Protein AF-0000000084584941 (afdb_homodimer)

Foldseek 3Di:
DPDPDPVVFVVLQVLLQVLCCVLVVGGFPDWDWDDDPQKIKIKTAHDDDPVLVVCCVVPVPVSQVVQVVSQVVSQVSSVVCCVVPHPWAWPDWDKDADPVRRMMMIMTGTDD/DPDPDPVVFVVLQVLLQVLCCVLVVGGFPDWDWDDDPQKIKIKTAHDDDPVLVVCCVVPVVVSQVVQVVSQVVSQVSSVVCCVVVHPWAWPDWDKDADPVRRMMMIMTGTDD

Radius of gyration: 17.1 Å; Cα contacts (8 Å, |Δi|>4): 342; chains: 2; bounding box: 41×44×44 Å

Structure (mmCIF, N/CA/C/O backbone):
data_AF-0000000084584941-model_v1
#
loop_
_entity.id
_entity.type
_entity.pdbx_description
1 polymer 'Uncharacterized conserved protein'
#
loop_
_atom_site.group_PDB
_atom_site.id
_atom_site.type_symbol
_atom_site.label_atom_id
_atom_site.label_alt_id
_atom_site.label_comp_id
_atom_site.label_asym_id
_atom_site.label_entity_id
_atom_site.label_seq_id
_atom_site.pdbx_PDB_ins_code
_atom_site.Cartn_x
_atom_site.Cartn_y
_atom_site.Cartn_z
_atom_site.occupancy
_atom_site.B_iso_or_equiv
_atom_site.auth_seq_id
_atom_site.auth_comp_id
_atom_site.auth_asym_id
_atom_site.auth_atom_id
_atom_site.pdbx_PDB_model_num
ATOM 1 N N . MET A 1 1 ? -1.589 -18.219 13.461 1 59.28 1 MET A N 1
ATOM 2 C CA . MET A 1 1 ? -0.529 -17.219 13.453 1 59.28 1 MET A CA 1
ATOM 3 C C . MET A 1 1 ? 0.642 -17.672 12.586 1 59.28 1 MET A C 1
ATOM 5 O O . MET A 1 1 ? 1.102 -18.797 12.703 1 59.28 1 MET A O 1
ATOM 9 N N . LEU A 1 2 ? 0.742 -16.828 11.578 1 71.25 2 LEU A N 1
ATOM 10 C CA . LEU A 1 2 ? 1.823 -17.25 10.695 1 71.25 2 LEU A CA 1
ATOM 11 C C . LEU A 1 2 ? 3.166 -17.188 11.422 1 71.25 2 LEU A C 1
ATOM 13 O O . LEU A 1 2 ? 3.465 -16.219 12.109 1 71.25 2 LEU A O 1
ATOM 17 N N . GLU A 1 3 ? 3.752 -18.297 11.5 1 69.75 3 GLU A N 1
ATOM 18 C CA . GLU A 1 3 ? 5.074 -18.312 12.117 1 69.75 3 GLU A CA 1
ATOM 19 C C . GLU A 1 3 ? 6.055 -17.422 11.359 1 69.75 3 GLU A C 1
ATOM 21 O O . GLU A 1 3 ? 6.094 -17.453 10.125 1 69.75 3 GLU A O 1
ATOM 26 N N . ASN A 1 4 ? 6.586 -16.484 12.062 1 74.12 4 ASN A N 1
ATOM 27 C CA . ASN A 1 4 ? 7.668 -15.672 11.516 1 74.12 4 ASN A CA 1
ATOM 28 C C . ASN A 1 4 ? 8.953 -16.484 11.375 1 74.12 4 ASN A C 1
ATOM 30 O O . ASN A 1 4 ? 9.812 -16.453 12.258 1 74.12 4 ASN A O 1
ATOM 34 N N . SER A 1 5 ? 9.023 -17.281 10.281 1 83.19 5 SER A N 1
ATOM 35 C CA . SER A 1 5 ? 10.211 -18.109 10.094 1 83.19 5 SER A CA 1
ATOM 36 C C . SER A 1 5 ? 11.008 -17.656 8.867 1 83.19 5 SER A C 1
ATOM 38 O O . SER A 1 5 ? 10.453 -17.031 7.953 1 83.19 5 SER A O 1
ATOM 40 N N . ASN A 1 6 ? 12.227 -17.922 8.953 1 89.19 6 ASN A N 1
ATOM 41 C CA . ASN A 1 6 ? 13.133 -17.625 7.844 1 89.19 6 ASN A CA 1
ATOM 42 C C . ASN A 1 6 ? 12.695 -18.344 6.566 1 89.19 6 ASN A C 1
ATOM 44 O O . ASN A 1 6 ? 12.852 -17.812 5.469 1 89.19 6 ASN A O 1
ATOM 48 N N . GLU A 1 7 ? 12.133 -19.453 6.703 1 90.62 7 GLU A N 1
ATOM 49 C CA . GLU A 1 7 ? 11.688 -20.234 5.551 1 90.62 7 GLU A CA 1
ATOM 50 C C . GLU A 1 7 ? 10.531 -19.531 4.832 1 90.62 7 GLU A C 1
ATOM 52 O O . GLU A 1 7 ? 10.523 -19.453 3.604 1 90.62 7 GLU A O 1
ATOM 57 N N . ILE A 1 8 ? 9.602 -19 5.613 1 92.38 8 ILE A N 1
ATOM 58 C CA . ILE A 1 8 ? 8.445 -18.312 5.047 1 92.38 8 ILE A CA 1
ATOM 59 C C . ILE A 1 8 ? 8.906 -17.031 4.352 1 92.38 8 ILE A C 1
ATOM 61 O O . ILE A 1 8 ? 8.453 -16.719 3.246 1 92.38 8 ILE A O 1
ATOM 65 N N . LYS A 1 9 ? 9.828 -16.344 4.93 1 94.31 9 LYS A N 1
ATOM 66 C CA . LYS A 1 9 ? 10.336 -15.094 4.359 1 94.31 9 LYS A CA 1
ATOM 67 C C . LYS A 1 9 ? 11.055 -15.352 3.037 1 94.31 9 LYS A C 1
ATOM 69 O O . LYS A 1 9 ? 10.898 -14.586 2.084 1 94.31 9 LYS A O 1
ATOM 74 N N . LYS A 1 10 ? 11.812 -16.422 2.975 1 94.81 10 LYS A N 1
ATOM 75 C CA . LYS A 1 10 ? 12.516 -16.781 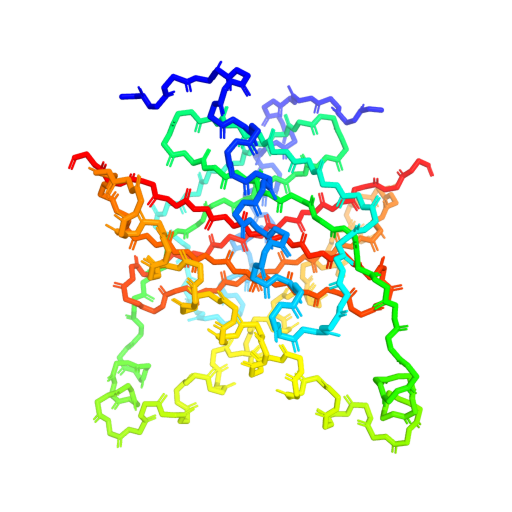1.749 1 94.81 10 LYS A CA 1
ATOM 76 C C . LYS A 1 10 ? 11.531 -17.156 0.644 1 94.81 10 LYS A C 1
ATOM 78 O O . LYS A 1 10 ? 11.703 -16.75 -0.509 1 94.81 10 LYS A O 1
ATOM 83 N N . MET A 1 11 ? 10.578 -17.922 1.02 1 95.12 11 MET A N 1
ATOM 84 C CA . MET A 1 11 ? 9.555 -18.328 0.056 1 95.12 11 MET A CA 1
ATOM 85 C C . MET A 1 11 ? 8.844 -17.109 -0.521 1 95.12 11 MET A C 1
ATOM 87 O O . MET A 1 11 ? 8.68 -17 -1.736 1 95.12 11 MET A O 1
ATOM 91 N N . LEU A 1 12 ? 8.453 -16.203 0.318 1 96.75 12 LEU A N 1
ATOM 92 C CA . LEU A 1 12 ? 7.758 -14.992 -0.107 1 96.75 12 LEU A CA 1
ATOM 93 C C . LEU A 1 12 ? 8.648 -14.133 -0.998 1 96.75 12 LEU A C 1
ATOM 95 O O . LEU A 1 12 ? 8.188 -13.57 -1.992 1 96.75 12 LEU A O 1
ATOM 99 N N . SER A 1 13 ? 9.914 -14.07 -0.621 1 96.81 13 SER A N 1
ATOM 100 C CA . SER A 1 13 ? 10.859 -13.305 -1.429 1 96.81 13 SER A CA 1
ATOM 101 C C . SER A 1 13 ? 10.992 -13.898 -2.828 1 96.81 13 SER A C 1
ATOM 103 O O . SER A 1 13 ? 11 -13.164 -3.82 1 96.81 13 SER A O 1
ATOM 105 N N . HIS A 1 14 ? 11.094 -15.188 -2.836 1 96.69 14 HIS A N 1
ATOM 106 C CA . HIS A 1 14 ? 11.188 -15.867 -4.125 1 96.69 14 HIS A CA 1
ATOM 107 C C . HIS A 1 14 ? 9.93 -15.648 -4.957 1 96.69 14 HIS A C 1
ATOM 109 O O . HIS A 1 14 ? 10.016 -15.352 -6.152 1 96.69 14 HIS A O 1
ATOM 115 N N . MET A 1 15 ? 8.844 -15.797 -4.355 1 97.06 15 MET A N 1
ATOM 116 C CA . MET A 1 15 ? 7.57 -15.625 -5.039 1 97.06 15 MET A CA 1
ATOM 117 C C . MET A 1 15 ? 7.434 -14.203 -5.578 1 97.06 15 MET A C 1
ATOM 119 O O . MET A 1 15 ? 7.055 -14 -6.734 1 97.06 15 MET A O 1
ATOM 123 N N . TYR A 1 16 ? 7.754 -13.234 -4.73 1 97.88 16 TYR A N 1
ATOM 124 C CA . TYR A 1 16 ? 7.68 -11.836 -5.125 1 97.88 16 TYR A CA 1
ATOM 125 C C . TYR A 1 16 ? 8.578 -11.555 -6.32 1 97.88 16 TYR A C 1
ATOM 127 O O . TYR A 1 16 ? 8.164 -10.898 -7.281 1 97.88 16 TYR A O 1
ATOM 135 N N . ASN A 1 17 ? 9.711 -12.094 -6.285 1 96.75 17 ASN A N 1
ATOM 136 C CA . ASN A 1 17 ? 10.68 -11.867 -7.348 1 96.75 17 ASN A CA 1
ATOM 137 C C . ASN A 1 17 ? 10.25 -12.531 -8.648 1 96.75 17 ASN A C 1
ATOM 139 O O . ASN A 1 17 ? 10.492 -12 -9.734 1 96.75 17 ASN A O 1
ATOM 143 N N . ASP A 1 18 ? 9.703 -13.656 -8.516 1 97.12 18 ASP A N 1
ATOM 144 C CA . ASP A 1 18 ? 9.195 -14.344 -9.695 1 97.12 18 ASP A CA 1
ATOM 145 C C . ASP A 1 18 ? 8.117 -13.516 -10.398 1 97.12 18 ASP A C 1
ATOM 147 O O . ASP A 1 18 ? 8.125 -13.391 -11.625 1 97.12 18 ASP A O 1
ATOM 151 N N . VAL A 1 19 ? 7.258 -12.953 -9.672 1 97.5 19 VAL A N 1
ATOM 152 C CA . VAL A 1 19 ? 6.203 -12.109 -10.227 1 97.5 19 VAL A CA 1
ATOM 153 C C . VAL A 1 19 ? 6.816 -10.859 -10.859 1 97.5 19 VAL A C 1
ATOM 155 O O . VAL A 1 19 ? 6.418 -10.445 -11.945 1 97.5 19 VAL A O 1
ATOM 158 N N . SER A 1 20 ? 7.797 -10.305 -10.172 1 96.19 20 SER A N 1
ATOM 159 C CA . SER A 1 20 ? 8.477 -9.117 -10.695 1 96.19 20 SER A CA 1
ATOM 160 C C . SER A 1 20 ? 9.125 -9.406 -12.047 1 96.19 20 SER A C 1
ATOM 162 O O . SER A 1 20 ? 8.977 -8.633 -12.992 1 96.19 20 SER A O 1
ATOM 164 N N . LYS A 1 21 ? 9.734 -10.5 -12.141 1 95.94 21 LYS A N 1
ATOM 165 C CA . LYS A 1 21 ? 10.398 -10.883 -13.391 1 95.94 21 LYS A CA 1
ATOM 166 C C . LYS A 1 21 ? 9.383 -11.102 -14.508 1 95.94 21 LYS A C 1
ATOM 168 O O . LYS A 1 21 ? 9.617 -10.719 -15.656 1 95.94 21 LYS A O 1
ATOM 173 N N . GLU A 1 22 ? 8.375 -11.688 -14.133 1 95.12 22 GLU A N 1
ATOM 174 C CA . GLU A 1 22 ? 7.32 -11.945 -15.109 1 95.12 22 GLU A CA 1
ATOM 175 C C . GLU A 1 22 ? 6.738 -10.648 -15.656 1 95.12 22 GLU A C 1
ATOM 177 O O . GLU A 1 22 ? 6.508 -10.523 -16.859 1 95.12 22 GLU A O 1
ATOM 182 N N . LEU A 1 23 ? 6.562 -9.672 -14.828 1 93.44 23 LEU A N 1
ATOM 183 C CA . LEU A 1 23 ? 5.816 -8.477 -15.203 1 93.44 23 LEU A CA 1
ATOM 184 C C . LEU A 1 23 ? 6.758 -7.379 -15.688 1 93.44 23 LEU A C 1
ATOM 186 O O . LEU A 1 23 ? 6.406 -6.598 -16.578 1 93.44 23 LEU A O 1
ATOM 190 N N . PHE A 1 24 ? 7.934 -7.316 -15.117 1 92.06 24 PHE A N 1
ATOM 191 C CA . PHE A 1 24 ? 8.812 -6.188 -15.398 1 92.06 24 PHE A CA 1
ATOM 192 C C . PHE A 1 24 ? 10.07 -6.645 -16.125 1 92.06 24 PHE A C 1
ATOM 194 O O . PHE A 1 24 ? 10.875 -5.82 -16.562 1 92.06 24 PHE A O 1
ATOM 201 N N . GLY A 1 25 ? 10.312 -7.941 -16.25 1 91.06 25 GLY A N 1
ATOM 202 C CA . GLY A 1 25 ? 11.461 -8.484 -16.953 1 91.06 25 GLY A CA 1
ATOM 203 C C . GLY A 1 25 ? 12.703 -8.578 -16.094 1 91.06 25 GLY A C 1
ATOM 204 O O . GLY A 1 25 ? 13.734 -9.102 -16.531 1 91.06 25 GLY A O 1
ATOM 205 N N . VAL A 1 26 ? 12.609 -7.906 -15.016 1 90.94 26 VAL A N 1
ATOM 206 C CA . VAL A 1 26 ? 13.75 -7.941 -14.102 1 90.94 26 VAL A CA 1
ATOM 207 C C . VAL A 1 26 ? 13.258 -8.148 -12.672 1 90.94 26 VAL A C 1
ATOM 209 O O . VAL A 1 26 ? 12.094 -7.887 -12.367 1 90.94 26 VAL A O 1
ATOM 212 N N . GLY A 1 27 ? 14.141 -8.594 -11.805 1 90.06 27 GLY A N 1
ATOM 213 C CA . GLY A 1 27 ? 13.836 -8.734 -10.391 1 90.06 27 GLY A CA 1
ATOM 214 C C . GLY A 1 27 ? 14.055 -7.461 -9.602 1 90.06 27 GLY A C 1
ATOM 215 O O . GLY A 1 27 ? 14.32 -6.402 -10.18 1 90.06 27 GLY A O 1
ATOM 216 N N . THR A 1 28 ? 13.859 -7.57 -8.258 1 94.44 28 THR A N 1
ATOM 217 C CA . THR A 1 28 ? 14.047 -6.445 -7.348 1 94.44 28 THR A CA 1
ATOM 218 C C . THR A 1 28 ? 15.508 -6.332 -6.918 1 94.44 28 THR A C 1
ATOM 220 O O . THR A 1 28 ? 16.266 -7.289 -7.043 1 94.44 28 THR A O 1
ATOM 223 N N . THR A 1 29 ? 15.93 -5.211 -6.523 1 93.94 29 THR A N 1
ATOM 224 C CA . THR A 1 29 ? 17.297 -5.016 -6.043 1 93.94 29 THR A CA 1
ATOM 225 C C . THR A 1 29 ? 17.375 -5.199 -4.531 1 93.94 29 THR A C 1
ATOM 227 O O . THR A 1 29 ? 18.438 -5.508 -3.988 1 93.94 29 THR A O 1
ATOM 230 N N . LEU A 1 30 ? 16.312 -4.977 -3.848 1 94.06 30 LEU A N 1
ATOM 231 C CA . LEU A 1 30 ? 16.188 -5.156 -2.406 1 94.06 30 LEU A CA 1
ATOM 232 C C . LEU A 1 30 ? 14.797 -5.68 -2.045 1 94.06 30 LEU A C 1
ATOM 234 O O . LEU A 1 30 ? 13.797 -5.227 -2.596 1 94.06 30 LEU A O 1
ATOM 238 N N . LEU A 1 31 ? 14.828 -6.68 -1.166 1 96 31 LEU A N 1
ATOM 239 C CA . LEU A 1 31 ? 13.578 -7.262 -0.693 1 96 31 LEU A CA 1
ATOM 240 C C . LEU A 1 31 ? 13.641 -7.547 0.804 1 96 31 LEU A C 1
ATOM 242 O O . LEU A 1 31 ? 14.578 -8.195 1.276 1 96 31 LEU A O 1
ATOM 246 N N . LYS A 1 32 ? 12.75 -6.992 1.428 1 95.12 32 LYS A N 1
ATOM 247 C CA . LYS A 1 32 ? 12.633 -7.242 2.861 1 95.12 32 LYS A CA 1
ATOM 248 C C . LYS A 1 32 ? 11.211 -7.672 3.223 1 95.12 32 LYS A C 1
ATOM 250 O O . LYS A 1 32 ? 10.242 -7.035 2.811 1 95.12 32 LYS A O 1
ATOM 255 N N . VAL A 1 33 ? 11.109 -8.766 4 1 95.75 33 VAL A N 1
ATOM 256 C CA . VAL A 1 33 ? 9.812 -9.281 4.422 1 95.75 33 VAL A CA 1
ATOM 257 C C . VAL A 1 33 ? 9.703 -9.234 5.945 1 95.75 33 VAL A C 1
ATOM 259 O O . VAL A 1 33 ? 10.617 -9.672 6.652 1 95.75 33 VAL A O 1
ATOM 262 N N . SER A 1 34 ? 8.695 -8.672 6.383 1 93 34 SER A N 1
ATOM 263 C CA . SER A 1 34 ? 8.398 -8.688 7.809 1 93 34 SER A CA 1
ATOM 264 C C . SER A 1 34 ? 7.008 -9.242 8.078 1 93 34 SER A C 1
ATOM 266 O O . SER A 1 34 ? 6.09 -9.055 7.277 1 93 34 SER A O 1
ATOM 268 N N . ILE A 1 35 ? 6.863 -9.906 9.211 1 92.25 35 ILE A N 1
ATOM 269 C CA . ILE A 1 35 ? 5.59 -10.508 9.602 1 92.25 35 ILE A CA 1
ATOM 270 C C . ILE A 1 35 ? 5.219 -10.07 11.016 1 92.25 35 ILE A C 1
ATOM 272 O O . ILE A 1 35 ? 6.016 -10.211 11.945 1 92.25 35 ILE A O 1
ATOM 276 N N . ASP A 1 36 ? 4.133 -9.508 11.148 1 87.81 36 ASP A N 1
ATOM 277 C CA . ASP A 1 36 ? 3.559 -9.133 12.438 1 87.81 36 ASP A CA 1
ATOM 278 C C . ASP A 1 36 ? 2.121 -9.633 12.562 1 87.81 36 ASP A C 1
ATOM 280 O O . ASP A 1 36 ? 1.195 -9.016 12.023 1 87.81 36 ASP A O 1
ATOM 284 N N . GLN A 1 37 ? 1.973 -10.719 13.352 1 88.75 37 GLN A N 1
ATOM 285 C CA . GLN A 1 37 ? 0.68 -11.375 13.508 1 88.75 37 GLN A CA 1
ATOM 286 C C . GLN A 1 37 ? 0.148 -11.883 12.172 1 88.75 37 GLN A C 1
ATOM 288 O O . GLN A 1 37 ? 0.759 -12.742 11.539 1 88.75 37 GLN A O 1
ATOM 293 N N . ASN A 1 38 ? -0.922 -11.289 11.68 1 91.44 38 ASN A N 1
ATOM 294 C CA . ASN A 1 38 ? -1.526 -11.773 10.445 1 91.44 38 ASN A CA 1
ATOM 295 C C . ASN A 1 38 ? -1.228 -10.852 9.273 1 91.44 38 ASN A C 1
ATOM 297 O O . ASN A 1 38 ? -1.881 -10.93 8.227 1 91.44 38 ASN A O 1
ATOM 301 N N . ILE A 1 39 ? -0.256 -9.992 9.453 1 93.25 39 ILE A N 1
ATOM 302 C CA . ILE A 1 39 ? 0.076 -9.047 8.398 1 93.25 39 ILE A CA 1
ATOM 303 C C . ILE A 1 39 ? 1.497 -9.297 7.898 1 93.25 39 ILE A C 1
ATOM 305 O O . ILE A 1 39 ? 2.439 -9.352 8.695 1 93.25 39 ILE A O 1
ATOM 309 N N . ILE A 1 40 ? 1.604 -9.5 6.672 1 95.75 40 ILE A N 1
ATOM 310 C CA . ILE A 1 40 ? 2.898 -9.586 6.004 1 95.75 40 ILE A CA 1
ATOM 311 C C . ILE A 1 40 ? 3.188 -8.289 5.258 1 95.75 40 ILE A C 1
ATOM 313 O O . ILE A 1 40 ? 2.342 -7.797 4.508 1 95.75 40 ILE A O 1
ATOM 317 N N . THR A 1 41 ? 4.324 -7.723 5.504 1 96.62 41 THR A N 1
ATOM 318 C CA . THR A 1 41 ? 4.766 -6.547 4.766 1 96.62 41 THR A CA 1
ATOM 319 C C . THR A 1 41 ? 6.012 -6.859 3.939 1 96.62 41 THR A C 1
ATOM 321 O O . THR A 1 41 ? 7.012 -7.336 4.473 1 96.62 41 THR A O 1
ATOM 324 N N . ILE A 1 42 ? 5.93 -6.555 2.688 1 97.31 42 ILE A N 1
ATOM 325 C CA . ILE A 1 42 ? 7.059 -6.738 1.784 1 97.31 42 ILE A CA 1
ATOM 326 C C . ILE A 1 42 ? 7.512 -5.387 1.238 1 97.31 42 ILE A C 1
ATOM 328 O O . ILE A 1 42 ? 6.73 -4.672 0.607 1 97.31 42 ILE A O 1
ATOM 332 N N . GLN A 1 43 ? 8.734 -5.078 1.498 1 97.06 43 GLN A N 1
ATOM 333 C CA . GLN A 1 43 ? 9.375 -3.896 0.927 1 97.06 43 GLN A CA 1
ATOM 334 C C . GLN A 1 43 ? 10.312 -4.277 -0.212 1 97.06 43 GLN A C 1
ATOM 336 O O . GLN A 1 43 ? 11.172 -5.148 -0.05 1 97.06 43 GLN A O 1
ATOM 341 N N . ALA A 1 44 ? 10.109 -3.59 -1.286 1 97.25 44 ALA A N 1
ATOM 342 C CA . ALA A 1 44 ? 10.945 -3.916 -2.439 1 97.25 44 ALA A CA 1
ATOM 343 C C . ALA A 1 44 ? 11.445 -2.652 -3.133 1 97.25 44 ALA A C 1
ATOM 345 O O . ALA A 1 44 ? 10.727 -1.652 -3.205 1 97.25 44 ALA A O 1
ATOM 346 N N . LYS A 1 45 ? 12.656 -2.742 -3.604 1 95.81 45 LYS A N 1
ATOM 347 C CA . LYS A 1 45 ? 13.195 -1.721 -4.496 1 95.81 45 LYS A CA 1
ATOM 348 C C . LYS A 1 45 ? 13.312 -2.246 -5.926 1 95.81 45 LYS A C 1
ATOM 350 O O . LYS A 1 45 ? 13.828 -3.344 -6.148 1 95.81 45 LYS A O 1
ATOM 355 N N . HIS A 1 46 ? 12.797 -1.495 -6.766 1 94.44 46 HIS A N 1
ATOM 356 C CA . HIS A 1 46 ? 12.781 -1.882 -8.172 1 94.44 46 HIS A CA 1
ATOM 357 C C . HIS A 1 46 ? 13.703 -0.994 -9 1 94.44 46 HIS A C 1
ATOM 359 O O . HIS A 1 46 ? 13.977 0.148 -8.617 1 94.44 46 HIS A O 1
ATOM 365 N N . ARG A 1 47 ? 14.141 -1.541 -10.055 1 88.5 47 ARG A N 1
ATOM 366 C CA . ARG A 1 47 ? 14.891 -0.74 -11.016 1 88.5 47 ARG A CA 1
ATOM 367 C C . ARG A 1 47 ? 13.953 0.049 -11.922 1 88.5 47 ARG A C 1
ATOM 369 O O . ARG A 1 47 ? 12.906 -0.451 -12.328 1 88.5 47 ARG A O 1
ATOM 376 N N . ARG A 1 48 ? 14.43 1.218 -12.156 1 84.56 48 ARG A N 1
ATOM 377 C CA . ARG A 1 48 ? 13.641 2.041 -13.07 1 84.56 48 ARG A CA 1
ATOM 378 C C . ARG A 1 48 ? 13.836 1.592 -14.516 1 84.56 48 ARG A C 1
ATOM 380 O O . ARG A 1 48 ? 14.961 1.397 -14.961 1 84.56 48 ARG A O 1
ATOM 387 N N . SER A 1 49 ? 12.758 1.287 -15.195 1 84.06 49 SER A N 1
ATOM 388 C CA . SER A 1 49 ? 12.859 0.941 -16.609 1 84.06 49 SER A CA 1
ATOM 389 C C . SER A 1 49 ? 13.008 2.188 -17.469 1 84.06 49 SER A C 1
ATOM 391 O O . SER A 1 49 ? 12.414 3.227 -17.172 1 84.06 49 SER A O 1
ATOM 393 N N . PRO A 1 50 ? 13.758 2.021 -18.562 1 85.56 50 PRO A N 1
ATOM 394 C CA . PRO A 1 50 ? 13.883 3.152 -19.484 1 85.56 50 PRO A CA 1
ATOM 395 C C . PRO A 1 50 ? 12.539 3.646 -20 1 85.56 50 PRO A C 1
ATOM 397 O O . PRO A 1 50 ? 12.328 4.855 -20.141 1 85.56 50 PRO A O 1
ATOM 400 N N . ARG A 1 51 ? 11.664 2.789 -20.312 1 85.62 51 ARG A N 1
ATOM 401 C CA . ARG A 1 51 ? 10.336 3.16 -20.797 1 85.62 51 ARG A CA 1
ATOM 402 C C . ARG A 1 51 ? 9.57 3.943 -19.734 1 85.62 51 ARG A C 1
ATOM 404 O O . ARG A 1 51 ? 8.906 4.938 -20.047 1 85.62 51 ARG A O 1
ATOM 411 N N . SER A 1 52 ? 9.633 3.58 -18.5 1 87.31 52 SER A N 1
ATOM 412 C CA . SER A 1 52 ? 8.945 4.27 -17.406 1 87.31 52 SER A CA 1
ATOM 413 C C . SER A 1 52 ? 9.516 5.664 -17.188 1 87.31 52 SER A C 1
ATOM 415 O O . SER A 1 52 ? 8.773 6.625 -16.984 1 87.31 52 SER A O 1
ATOM 417 N N . ALA A 1 53 ? 10.836 5.742 -17.312 1 87 53 ALA A N 1
ATOM 418 C CA . ALA A 1 53 ? 11.5 7.031 -17.141 1 87 53 ALA A CA 1
ATOM 419 C C . ALA A 1 53 ? 11.086 8.008 -18.25 1 87 53 ALA A C 1
ATOM 421 O O . ALA A 1 53 ? 10.82 9.18 -17.969 1 87 53 ALA A O 1
ATOM 422 N N . ALA A 1 54 ? 11.055 7.457 -19.422 1 90.44 54 ALA A N 1
ATOM 423 C CA . ALA A 1 54 ? 10.664 8.281 -20.562 1 90.44 54 ALA A CA 1
ATOM 424 C C . ALA A 1 54 ? 9.219 8.766 -20.422 1 90.44 54 ALA A C 1
ATOM 426 O O . ALA A 1 54 ? 8.93 9.945 -20.656 1 90.44 54 ALA A O 1
ATOM 427 N N . LEU A 1 55 ? 8.359 7.91 -20 1 90.5 55 LEU A N 1
ATOM 428 C CA . LEU A 1 55 ? 6.949 8.25 -19.828 1 90.5 55 LEU A CA 1
ATOM 429 C C . LEU A 1 55 ? 6.77 9.273 -18.703 1 90.5 55 LEU A C 1
ATOM 431 O O . LEU A 1 55 ? 5.922 10.164 -18.812 1 90.5 55 LEU A O 1
ATOM 435 N N . GLU A 1 56 ? 7.531 9.133 -17.672 1 87.88 56 GLU A N 1
ATOM 436 C CA . GLU A 1 56 ? 7.457 10.047 -16.531 1 87.88 56 GLU A CA 1
ATOM 437 C C . GLU A 1 56 ? 7.789 11.477 -16.953 1 87.88 56 GLU A C 1
ATOM 439 O O . GLU A 1 56 ? 7.156 12.43 -16.484 1 87.88 56 GLU A O 1
ATOM 444 N N . GLY A 1 57 ? 8.797 11.648 -17.812 1 88.5 57 GLY A N 1
ATOM 445 C CA . GLY A 1 57 ? 9.203 12.961 -18.297 1 88.5 57 GLY A CA 1
ATOM 446 C C . GLY A 1 57 ? 8.211 13.562 -19.281 1 88.5 57 GLY A C 1
ATOM 447 O O . GLY A 1 57 ? 7.922 14.758 -19.219 1 88.5 57 GLY A O 1
ATOM 448 N N . GLU A 1 58 ? 7.566 12.68 -20.094 1 91.38 58 GLU A N 1
ATOM 449 C CA . GLU A 1 58 ? 6.73 13.156 -21.203 1 91.38 58 GLU A CA 1
ATOM 450 C C . GLU A 1 58 ? 5.27 13.266 -20.781 1 91.38 58 GLU A C 1
ATOM 452 O O . GLU A 1 58 ? 4.555 14.172 -21.203 1 91.38 58 GLU A O 1
ATOM 457 N N . ALA A 1 59 ? 4.883 12.32 -20 1 93.75 59 ALA A N 1
ATOM 458 C CA . ALA A 1 59 ? 3.479 12.242 -19.594 1 93.75 59 ALA A CA 1
ATOM 459 C C . ALA A 1 59 ? 3.342 11.695 -18.172 1 93.75 59 ALA A C 1
ATOM 461 O O . ALA A 1 59 ? 2.92 10.555 -17.984 1 93.75 59 ALA A O 1
ATOM 462 N N . PRO A 1 60 ? 3.553 12.469 -17.219 1 89 60 PRO A N 1
ATOM 463 C CA . PRO A 1 60 ? 3.582 12.008 -15.82 1 89 60 PRO A CA 1
ATOM 464 C C . PRO A 1 60 ? 2.252 11.414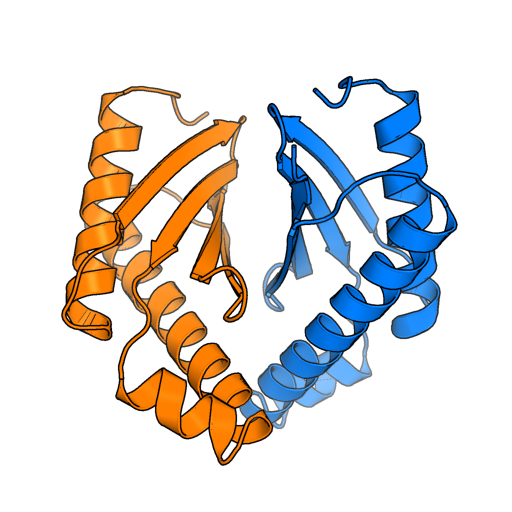 -15.367 1 89 60 PRO A C 1
ATOM 466 O O . PRO A 1 60 ? 2.232 10.438 -14.609 1 89 60 PRO A O 1
ATOM 469 N N . SER A 1 61 ? 1.179 12 -15.867 1 88.94 61 SER A N 1
ATOM 47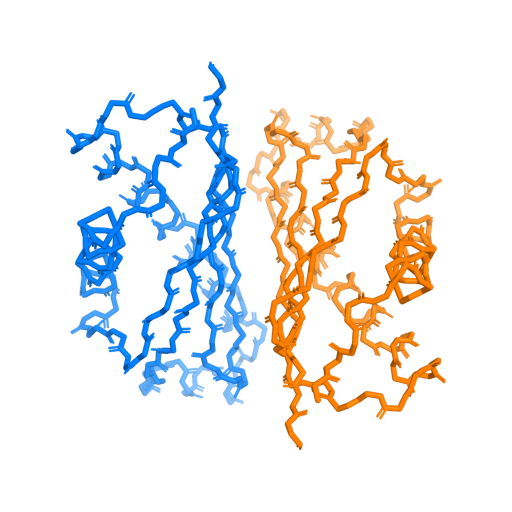0 C CA . SER A 1 61 ? -0.128 11.484 -15.484 1 88.94 61 SER A CA 1
ATOM 471 C C . SER A 1 61 ? -0.357 10.086 -16.047 1 88.94 61 SER A C 1
ATOM 473 O O . SER A 1 61 ? -0.883 9.211 -15.359 1 88.94 61 SER A O 1
ATOM 475 N N . LEU A 1 62 ? 0.019 9.914 -17.25 1 91.25 62 LEU A N 1
ATOM 476 C CA . LEU A 1 62 ? -0.094 8.602 -17.875 1 91.25 62 LEU A CA 1
ATOM 477 C C . LEU A 1 62 ? 0.812 7.594 -17.172 1 91.25 62 LEU A C 1
ATOM 479 O O . LEU A 1 62 ? 0.432 6.434 -16.984 1 91.25 62 LEU A O 1
ATOM 483 N N . LYS A 1 63 ? 1.983 7.992 -16.781 1 92.88 63 LYS A N 1
ATOM 484 C CA . LYS A 1 63 ? 2.902 7.133 -16.047 1 92.88 63 LYS A CA 1
ATOM 485 C C . LYS A 1 63 ? 2.264 6.633 -14.75 1 92.88 63 LYS A C 1
ATOM 487 O O . LYS A 1 63 ? 2.395 5.457 -14.406 1 92.88 63 LYS A O 1
ATOM 492 N N . GLN A 1 64 ? 1.589 7.531 -14.086 1 90.62 64 GLN A N 1
ATOM 493 C CA . GLN A 1 64 ? 0.922 7.164 -12.836 1 90.62 64 GLN A CA 1
ATOM 494 C C . GLN A 1 64 ? -0.167 6.125 -13.078 1 90.62 64 GLN A C 1
ATOM 496 O O . GLN A 1 64 ? -0.333 5.195 -12.289 1 90.62 64 GLN A O 1
ATOM 501 N N . GLU A 1 65 ? -0.83 6.293 -14.172 1 89.75 65 GLU A N 1
ATOM 502 C CA . GLU A 1 65 ? -1.887 5.348 -14.523 1 89.75 65 GLU A CA 1
ATOM 503 C C . GLU A 1 65 ? -1.312 3.98 -14.875 1 89.75 65 GLU A C 1
ATOM 505 O O . GLU A 1 65 ? -1.856 2.949 -14.477 1 89.75 65 GLU A O 1
ATOM 510 N N . VAL A 1 66 ? -0.241 3.994 -15.586 1 92.12 66 VAL A N 1
ATOM 511 C CA . VAL A 1 66 ? 0.412 2.744 -15.953 1 92.12 66 VAL A CA 1
ATOM 512 C C . VAL A 1 66 ? 0.906 2.027 -14.703 1 92.12 66 VAL A C 1
ATOM 514 O O . VAL A 1 66 ? 0.689 0.824 -14.539 1 92.12 66 VAL A O 1
ATOM 517 N N . ASP A 1 67 ? 1.505 2.785 -13.773 1 92.56 67 ASP A N 1
ATOM 518 C CA . ASP A 1 67 ? 1.992 2.195 -12.531 1 92.56 67 ASP A CA 1
ATOM 519 C C . ASP A 1 67 ? 0.844 1.602 -11.719 1 92.56 67 ASP A C 1
ATOM 521 O O . ASP A 1 67 ? 0.993 0.542 -11.109 1 92.56 67 ASP A O 1
ATOM 525 N N . PHE A 1 68 ? -0.215 2.285 -11.797 1 93 68 PHE A N 1
ATOM 526 C CA . PHE A 1 68 ? -1.401 1.814 -11.094 1 93 68 PHE A CA 1
ATOM 527 C C . PHE A 1 68 ? -1.878 0.485 -11.664 1 93 68 PHE A C 1
ATOM 529 O O . PHE A 1 68 ? -2.107 -0.471 -10.922 1 93 68 PHE A O 1
ATOM 536 N N . ARG A 1 69 ? -1.936 0.366 -12.938 1 93.56 69 ARG A N 1
ATOM 537 C CA . ARG A 1 69 ? -2.414 -0.857 -13.57 1 93.56 69 ARG A CA 1
ATOM 538 C C . ARG A 1 69 ? -1.438 -2.008 -13.344 1 93.56 69 ARG A C 1
ATOM 540 O O . ARG A 1 69 ? -1.854 -3.15 -13.141 1 93.56 69 ARG A O 1
ATOM 547 N N . LEU A 1 70 ? -0.181 -1.679 -13.398 1 93.75 70 LEU A N 1
ATOM 548 C CA . LEU A 1 70 ? 0.831 -2.703 -13.164 1 93.75 70 LEU A CA 1
ATOM 549 C C . LEU A 1 70 ? 0.772 -3.207 -11.719 1 93.75 70 LEU A C 1
ATOM 551 O O . LEU A 1 70 ? 0.956 -4.398 -11.469 1 93.75 70 LEU A O 1
ATOM 555 N N . SER A 1 71 ? 0.521 -2.303 -10.828 1 95.75 71 SER A N 1
ATOM 556 C CA . SER A 1 71 ? 0.375 -2.715 -9.438 1 95.75 71 SER A CA 1
ATOM 557 C C . SER A 1 71 ? -0.832 -3.631 -9.258 1 95.75 71 SER A C 1
ATOM 559 O O . SER A 1 71 ? -0.77 -4.605 -8.508 1 95.75 71 SER A O 1
ATOM 561 N N . MET A 1 72 ? -1.897 -3.322 -9.977 1 94.94 72 MET A N 1
ATOM 562 C CA . MET A 1 72 ? -3.08 -4.18 -9.922 1 94.94 72 MET A CA 1
ATOM 563 C C . MET A 1 72 ? -2.77 -5.57 -10.461 1 94.94 72 MET A C 1
ATOM 565 O O . MET A 1 72 ? -3.18 -6.574 -9.875 1 94.94 72 MET A O 1
ATOM 569 N N . LEU A 1 73 ? -2.064 -5.617 -11.523 1 96.12 73 LEU A N 1
ATOM 570 C CA . LEU A 1 73 ? -1.685 -6.898 -12.117 1 96.12 73 LEU A CA 1
ATOM 571 C C . LEU A 1 73 ? -0.757 -7.672 -11.188 1 96.12 73 LEU A C 1
ATOM 573 O O . LEU A 1 73 ? -0.881 -8.891 -11.055 1 96.12 73 LEU A O 1
ATOM 577 N N . TYR A 1 74 ? 0.103 -6.945 -10.578 1 97.69 74 TYR A N 1
ATOM 578 C CA . TYR A 1 74 ? 1.023 -7.562 -9.633 1 97.69 74 TYR A CA 1
ATOM 579 C C . TYR A 1 74 ? 0.265 -8.227 -8.484 1 97.69 74 TYR A C 1
ATOM 581 O O . TYR A 1 74 ? 0.541 -9.375 -8.141 1 97.69 74 TYR A O 1
ATOM 589 N N . LYS A 1 75 ? -0.688 -7.48 -7.945 1 97.5 75 LYS A N 1
ATOM 590 C CA . LYS A 1 75 ? -1.503 -8 -6.852 1 97.5 75 LYS A CA 1
ATOM 591 C C . LYS A 1 75 ? -2.246 -9.266 -7.266 1 97.5 75 LYS A C 1
ATOM 593 O O . LYS A 1 75 ? -2.301 -10.234 -6.512 1 97.5 75 LYS A O 1
ATOM 598 N N . LYS A 1 76 ? -2.719 -9.25 -8.445 1 97 76 LYS A N 1
ATOM 599 C CA . LYS A 1 76 ? -3.463 -10.398 -8.961 1 97 76 LYS A CA 1
ATOM 600 C C . LYS A 1 76 ? -2.557 -11.617 -9.102 1 97 76 LYS A C 1
ATOM 602 O O . LYS A 1 76 ? -2.904 -12.711 -8.656 1 97 76 LYS A O 1
ATOM 607 N N . ARG A 1 77 ? -1.447 -11.438 -9.727 1 97.69 77 ARG A N 1
ATOM 608 C CA . ARG A 1 77 ? -0.511 -12.531 -9.953 1 97.69 77 ARG A CA 1
ATOM 609 C C . ARG A 1 77 ? 0.021 -13.086 -8.633 1 97.69 77 ARG A C 1
ATOM 611 O O . ARG A 1 77 ? 0.162 -14.297 -8.469 1 97.69 77 ARG A O 1
ATOM 618 N N . LEU A 1 78 ? 0.37 -12.203 -7.727 1 98.06 78 LEU A N 1
ATOM 619 C CA . LEU A 1 78 ? 0.85 -12.633 -6.418 1 98.06 78 LEU A CA 1
ATOM 620 C C . LEU A 1 78 ? -0.215 -13.445 -5.688 1 98.06 78 LEU A C 1
ATOM 622 O O . LEU A 1 78 ? 0.089 -14.469 -5.074 1 98.06 78 LEU A O 1
ATOM 626 N N . ALA A 1 79 ? -1.47 -12.969 -5.758 1 97.31 79 ALA A N 1
ATOM 627 C CA . ALA A 1 79 ? -2.58 -13.688 -5.141 1 97.31 79 ALA A CA 1
ATOM 628 C C . ALA A 1 79 ? -2.713 -15.094 -5.719 1 97.31 79 ALA A C 1
ATOM 630 O O . ALA A 1 79 ? -2.91 -16.062 -4.977 1 97.31 79 ALA A O 1
ATOM 631 N N . GLU A 1 80 ? -2.631 -15.18 -6.973 1 97.44 80 GLU A N 1
ATOM 632 C CA . GLU A 1 80 ? -2.723 -16.469 -7.641 1 97.44 80 GLU A CA 1
ATOM 633 C C . GLU A 1 80 ? -1.613 -17.406 -7.18 1 97.44 80 GLU A C 1
ATOM 635 O O . GLU A 1 80 ? -1.867 -18.578 -6.879 1 97.44 80 GLU A O 1
ATOM 640 N N . LYS A 1 81 ? -0.43 -16.922 -7.125 1 97.19 81 LYS A N 1
ATOM 641 C CA . LYS A 1 81 ? 0.705 -17.734 -6.703 1 97.19 81 LYS A CA 1
ATOM 642 C C . LYS A 1 81 ? 0.562 -18.172 -5.246 1 97.19 81 LYS A C 1
ATOM 644 O O . LYS A 1 81 ? 0.824 -19.328 -4.906 1 97.19 81 LYS A O 1
ATOM 649 N N . LEU A 1 82 ? 0.199 -17.25 -4.402 1 97.06 82 LEU A N 1
ATOM 650 C CA . LEU A 1 82 ? -0 -17.578 -2.994 1 97.06 82 LEU A CA 1
ATOM 651 C C . LEU A 1 82 ? -1.061 -18.656 -2.828 1 97.06 82 LEU A C 1
ATOM 653 O O . LEU A 1 82 ? -0.878 -19.594 -2.049 1 97.06 82 LEU A O 1
ATOM 657 N N . ASN A 1 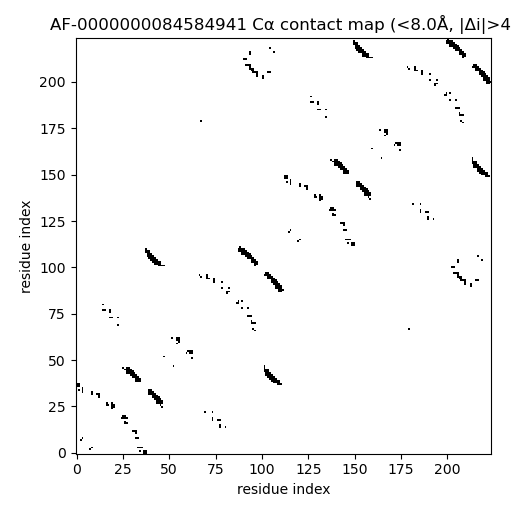83 ? -2.139 -18.484 -3.594 1 96.31 83 ASN A N 1
ATOM 658 C CA . ASN A 1 83 ? -3.234 -19.438 -3.506 1 96.31 83 ASN A CA 1
ATOM 659 C C . ASN A 1 83 ? -2.809 -20.812 -4 1 96.31 83 ASN A C 1
ATOM 661 O O . ASN A 1 83 ? -3.271 -21.844 -3.482 1 96.31 83 ASN A O 1
ATOM 665 N N . THR A 1 84 ? -1.979 -20.828 -4.914 1 96.06 84 THR A N 1
ATOM 666 C CA . THR A 1 84 ? -1.545 -22.078 -5.516 1 96.06 84 THR A CA 1
ATOM 667 C C . THR A 1 84 ? -0.478 -22.75 -4.656 1 96.06 84 THR A C 1
ATOM 669 O O . THR A 1 84 ? -0.47 -23.984 -4.508 1 96.06 84 THR A O 1
ATOM 672 N N . GLU A 1 85 ? 0.385 -21.953 -4.055 1 94.69 85 GLU A N 1
ATOM 673 C CA . GLU A 1 85 ? 1.582 -22.516 -3.438 1 94.69 85 GLU A CA 1
ATOM 674 C C . GLU A 1 85 ? 1.427 -22.625 -1.923 1 94.69 85 GLU A C 1
ATOM 676 O O . GLU A 1 85 ? 2.271 -23.203 -1.246 1 94.69 85 GLU A O 1
ATOM 681 N N . THR A 1 86 ? 0.408 -22.016 -1.406 1 94.38 86 THR A N 1
ATOM 682 C CA . THR A 1 86 ? 0.194 -22.062 0.036 1 94.38 86 THR A CA 1
ATOM 683 C C . THR A 1 86 ? -1.256 -22.422 0.354 1 94.38 86 THR A C 1
ATOM 685 O O . THR A 1 86 ? -2.094 -22.5 -0.546 1 94.38 86 THR A O 1
ATOM 688 N N . GLU A 1 87 ? -1.546 -22.656 1.613 1 93.81 87 GLU A N 1
ATOM 689 C CA . GLU A 1 87 ? -2.9 -22.891 2.1 1 93.81 87 GLU A CA 1
ATOM 690 C C . GLU A 1 87 ? -3.406 -21.719 2.932 1 93.81 87 GLU A C 1
ATOM 692 O O . GLU A 1 87 ? -4.25 -21.891 3.814 1 93.81 87 GLU A O 1
ATOM 697 N N . TRP A 1 88 ? -2.754 -20.641 2.688 1 94.12 88 TRP A N 1
ATOM 698 C CA . TRP A 1 88 ? -3.102 -19.453 3.479 1 94.12 88 TRP A CA 1
ATOM 699 C C . TRP A 1 88 ? -4.449 -18.891 3.049 1 94.12 88 TRP A C 1
ATOM 701 O O . TRP A 1 88 ? -4.773 -18.875 1.857 1 94.12 88 TRP A O 1
ATOM 711 N N . HIS A 1 89 ? -5.25 -18.484 4.004 1 94.94 89 HIS A N 1
ATOM 712 C CA . HIS A 1 89 ? -6.441 -17.688 3.723 1 94.94 89 HIS A CA 1
ATOM 713 C C . HIS A 1 89 ? -6.098 -16.203 3.596 1 94.94 89 HIS A C 1
ATOM 715 O O . HIS A 1 89 ? -5.945 -15.516 4.602 1 94.94 89 HIS A O 1
ATOM 721 N N . ILE A 1 90 ? -6.062 -15.758 2.324 1 95.88 90 ILE A N 1
ATOM 722 C CA . ILE A 1 90 ? -5.688 -14.375 2.047 1 95.88 90 ILE A CA 1
ATOM 723 C C . ILE A 1 90 ? -6.934 -13.492 2.055 1 95.88 90 ILE A C 1
ATOM 725 O O . ILE A 1 90 ? -7.844 -13.68 1.241 1 95.88 90 ILE A O 1
ATOM 729 N N . GLU A 1 91 ? -6.961 -12.578 2.941 1 95.69 91 GLU A N 1
ATOM 730 C CA . GLU A 1 91 ? -8.078 -11.648 3.025 1 95.69 91 GLU A CA 1
ATOM 731 C C . GLU A 1 91 ? -7.891 -10.469 2.07 1 95.69 91 GLU A C 1
ATOM 733 O O . GLU A 1 91 ? -8.852 -10.016 1.444 1 95.69 91 GLU A O 1
ATOM 738 N N . SER A 1 92 ? -6.637 -10.016 2.004 1 96.44 92 SER A N 1
ATOM 739 C CA . SER A 1 92 ? -6.391 -8.844 1.169 1 96.44 92 SER A CA 1
ATOM 740 C C . SER A 1 92 ? -4.914 -8.727 0.805 1 96.44 92 SER A C 1
ATOM 742 O O . SER A 1 92 ? -4.043 -9.125 1.583 1 96.44 92 SER A O 1
ATOM 744 N N . ILE A 1 93 ? -4.637 -8.25 -0.339 1 98 93 ILE A N 1
ATOM 745 C CA . ILE A 1 93 ? -3.303 -7.852 -0.776 1 98 93 ILE A CA 1
ATOM 746 C C . ILE A 1 93 ? -3.326 -6.402 -1.249 1 98 93 ILE A C 1
ATOM 748 O O . ILE A 1 93 ? -4.07 -6.051 -2.168 1 98 93 ILE A O 1
ATOM 752 N N . LEU A 1 94 ? -2.588 -5.594 -0.638 1 98.25 94 LEU A N 1
ATOM 753 C CA . LEU A 1 94 ? -2.49 -4.18 -0.988 1 98.25 94 LEU A CA 1
ATOM 754 C C . LEU A 1 94 ? -1.076 -3.826 -1.434 1 9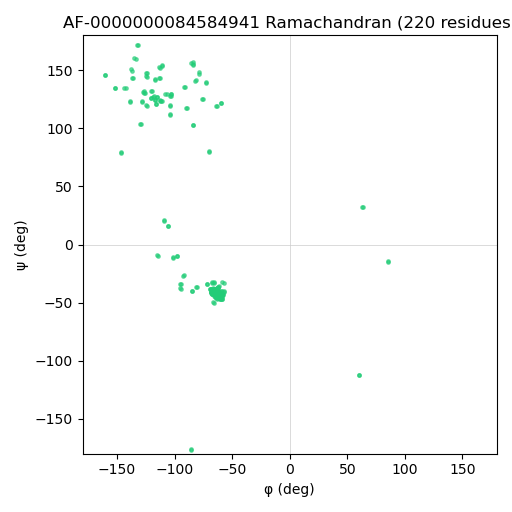8.25 94 LEU A C 1
ATOM 756 O O . LEU A 1 94 ? -0.1 -4.316 -0.862 1 98.25 94 LEU A O 1
ATOM 760 N N . ARG A 1 95 ? -0.915 -2.959 -2.428 1 98.25 95 ARG A N 1
ATOM 761 C CA . ARG A 1 95 ? 0.392 -2.637 -2.994 1 98.25 95 ARG A CA 1
ATOM 762 C C . ARG A 1 95 ? 0.406 -1.227 -3.572 1 98.25 95 ARG A C 1
ATOM 764 O O . ARG A 1 95 ? -0.545 -0.813 -4.238 1 98.25 95 ARG A O 1
ATOM 771 N N . ASP A 1 96 ? 1.397 -0.543 -3.281 1 97.81 96 ASP A N 1
ATOM 772 C CA . ASP A 1 96 ? 1.651 0.759 -3.889 1 97.81 96 ASP A CA 1
ATOM 773 C C . ASP A 1 96 ? 3.127 0.92 -4.25 1 97.81 96 ASP A C 1
ATOM 775 O O . ASP A 1 96 ? 3.99 0.273 -3.652 1 97.81 96 ASP A O 1
ATOM 779 N N . TYR A 1 97 ? 3.359 1.69 -5.262 1 96.56 97 TYR A N 1
ATOM 780 C CA . TYR A 1 97 ? 4.695 1.937 -5.793 1 96.56 97 TYR A CA 1
ATOM 781 C C . TYR A 1 97 ? 4.98 3.432 -5.879 1 96.56 97 TYR A C 1
ATOM 783 O O . TYR A 1 97 ? 4.145 4.203 -6.352 1 96.56 97 TYR A O 1
ATOM 791 N N . ASP A 1 98 ? 6.082 3.781 -5.375 1 95 98 ASP A N 1
ATOM 792 C CA . ASP A 1 98 ? 6.562 5.156 -5.457 1 95 98 ASP A CA 1
ATOM 793 C C . ASP A 1 98 ? 7.668 5.289 -6.5 1 95 98 ASP A C 1
ATOM 795 O O . ASP A 1 98 ? 8.812 4.906 -6.254 1 95 98 ASP A O 1
ATOM 799 N N . ALA A 1 99 ? 7.352 5.973 -7.547 1 91.12 99 ALA A N 1
ATOM 800 C CA . ALA A 1 99 ? 8.273 6.066 -8.68 1 91.12 99 ALA A CA 1
ATOM 801 C C . ALA A 1 99 ? 9.516 6.863 -8.305 1 91.12 99 ALA A C 1
ATOM 803 O O . ALA A 1 99 ? 10.617 6.582 -8.789 1 91.12 99 ALA A O 1
ATOM 804 N N . ALA A 1 100 ? 9.391 7.844 -7.418 1 89.38 100 ALA A N 1
ATOM 805 C CA . ALA A 1 100 ? 10.516 8.703 -7.055 1 89.38 100 ALA A CA 1
ATOM 806 C C . ALA A 1 100 ? 11.57 7.922 -6.266 1 89.38 100 ALA A C 1
ATOM 808 O O . ALA A 1 100 ? 12.766 8.047 -6.527 1 89.38 100 ALA A O 1
ATOM 809 N N . SER A 1 101 ? 11.117 7.074 -5.363 1 92.5 101 SER A N 1
ATOM 810 C CA . SER A 1 101 ? 12.055 6.32 -4.539 1 92.5 101 SER A CA 1
ATOM 811 C C . SER A 1 101 ? 12.273 4.914 -5.094 1 92.5 101 SER A C 1
ATOM 813 O O . SER A 1 101 ? 13.141 4.18 -4.617 1 92.5 101 SER A O 1
ATOM 815 N N . GLN A 1 102 ? 11.531 4.496 -6.031 1 92.94 102 GLN A N 1
ATOM 816 C CA . GLN A 1 102 ? 11.578 3.189 -6.684 1 92.94 102 GLN A CA 1
ATOM 817 C C . GLN A 1 102 ? 11.258 2.07 -5.695 1 92.94 102 GLN A C 1
ATOM 819 O O . GLN A 1 102 ? 11.797 0.969 -5.801 1 92.94 102 GLN A O 1
ATOM 824 N N . ARG A 1 103 ? 10.422 2.428 -4.789 1 95.44 103 ARG A N 1
ATOM 825 C CA . ARG A 1 103 ? 10.062 1.469 -3.75 1 95.44 103 ARG A CA 1
ATOM 826 C C . ARG A 1 103 ? 8.594 1.066 -3.861 1 95.44 103 ARG A C 1
ATOM 828 O O . ARG A 1 103 ? 7.738 1.894 -4.191 1 95.44 103 ARG A O 1
ATOM 835 N N . ALA A 1 104 ? 8.445 -0.204 -3.566 1 97.69 104 ALA A N 1
ATOM 836 C CA . ALA A 1 104 ? 7.078 -0.701 -3.457 1 97.69 104 ALA A CA 1
ATOM 837 C C . ALA A 1 104 ? 6.84 -1.354 -2.1 1 97.69 104 ALA A C 1
ATOM 839 O O . ALA A 1 104 ? 7.746 -1.968 -1.53 1 97.69 104 ALA A O 1
ATOM 840 N N . PHE A 1 105 ? 5.68 -1.179 -1.626 1 98.19 105 PHE A N 1
ATOM 841 C CA . PHE A 1 105 ? 5.227 -1.897 -0.44 1 98.19 105 PHE A CA 1
ATOM 842 C C . PHE A 1 105 ? 4.004 -2.75 -0.755 1 98.19 105 PHE A C 1
ATOM 844 O O . PHE A 1 105 ? 3.072 -2.287 -1.414 1 98.19 105 PHE A O 1
A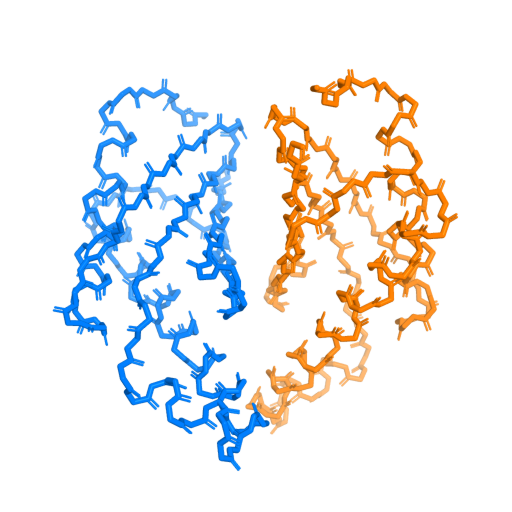TOM 851 N N . THR A 1 106 ? 4.074 -3.932 -0.344 1 98.56 106 THR A N 1
ATOM 852 C CA . THR A 1 106 ? 2.945 -4.855 -0.423 1 98.56 106 THR A CA 1
ATOM 853 C C . THR A 1 106 ? 2.561 -5.359 0.965 1 98.56 106 THR A C 1
ATOM 855 O O . THR A 1 106 ? 3.41 -5.852 1.71 1 98.56 106 THR A O 1
ATOM 858 N N . ASN A 1 107 ? 1.343 -5.211 1.303 1 98.06 107 ASN A N 1
ATOM 859 C CA . ASN A 1 107 ? 0.799 -5.723 2.557 1 98.06 107 ASN A CA 1
ATOM 860 C C . ASN A 1 107 ? -0.202 -6.852 2.316 1 98.06 107 ASN A C 1
ATOM 862 O O . ASN A 1 107 ? -1.153 -6.688 1.551 1 98.06 107 ASN A O 1
ATOM 866 N N . ILE A 1 108 ? 0.078 -7.949 2.936 1 97.69 108 ILE A N 1
ATOM 867 C CA . ILE A 1 108 ? -0.803 -9.109 2.84 1 97.69 108 ILE A CA 1
ATOM 868 C C . ILE A 1 108 ? -1.473 -9.359 4.191 1 97.69 108 ILE A C 1
ATOM 870 O O . ILE A 1 108 ? -0.794 -9.508 5.207 1 97.69 108 ILE A O 1
ATOM 874 N N . VAL A 1 109 ? -2.756 -9.367 4.129 1 96.62 109 VAL A N 1
ATOM 875 C CA . VAL A 1 109 ? -3.529 -9.648 5.336 1 96.62 109 VAL A CA 1
ATOM 876 C C . VAL A 1 109 ? -4.07 -11.07 5.285 1 96.62 109 VAL A C 1
ATOM 878 O O . VAL A 1 109 ? -4.824 -11.422 4.375 1 96.62 109 VAL A O 1
ATOM 881 N N . LEU A 1 110 ? -3.662 -11.82 6.246 1 95.25 110 LEU A N 1
ATOM 882 C CA . LEU A 1 110 ? -4.117 -13.203 6.324 1 95.25 110 LEU A CA 1
ATOM 883 C C . LEU A 1 110 ? -5.379 -13.312 7.172 1 95.25 110 LEU A C 1
ATOM 885 O O . LEU A 1 110 ? -5.504 -12.641 8.195 1 95.25 110 LEU A O 1
ATOM 889 N N . GLY A 1 111 ? -6.289 -14.07 6.656 1 89.19 111 GLY A N 1
ATOM 890 C CA . GLY A 1 111 ? -7.512 -14.312 7.406 1 89.19 111 GLY A CA 1
ATOM 891 C C . GLY A 1 111 ? -7.375 -15.43 8.422 1 89.19 111 GLY A C 1
ATOM 892 O O . GLY A 1 111 ? -6.422 -16.219 8.367 1 89.19 111 GLY A O 1
ATOM 893 N N . SER A 1 112 ? -8.219 -15.414 9.492 1 73.5 112 SER A N 1
ATOM 894 C CA . SER A 1 112 ? -8.312 -16.516 10.438 1 73.5 112 SER A CA 1
ATOM 895 C C . SER A 1 112 ? -9.039 -17.719 9.828 1 73.5 112 SER A C 1
ATOM 897 O O . SER A 1 112 ? -9.898 -17.547 8.961 1 73.5 112 SER A O 1
ATOM 899 N N . MET B 1 1 ? 16.281 6.855 14.758 1 59.12 1 MET B N 1
ATOM 900 C CA . MET B 1 1 ? 15.297 5.785 14.922 1 59.12 1 MET B CA 1
ATOM 901 C C . MET B 1 1 ? 14.047 6.293 15.633 1 59.12 1 MET B C 1
ATOM 903 O O . MET B 1 1 ? 14.148 6.977 16.656 1 59.12 1 MET B O 1
ATOM 907 N N . LEU B 1 2 ? 13.031 6.207 14.797 1 70.75 2 LEU B N 1
ATOM 908 C CA . LEU B 1 2 ? 11.82 6.73 15.43 1 70.75 2 LEU B CA 1
ATOM 909 C C . LEU B 1 2 ? 11.438 5.895 16.641 1 70.75 2 LEU B C 1
ATOM 911 O O . LEU B 1 2 ? 11.445 4.664 16.578 1 70.75 2 LEU B O 1
ATOM 915 N N . GLU B 1 3 ? 11.43 6.531 17.719 1 69.31 3 GLU B N 1
ATOM 916 C CA . GLU B 1 3 ? 11.008 5.82 18.922 1 69.31 3 GLU B CA 1
ATOM 917 C C . GLU B 1 3 ? 9.578 5.301 18.781 1 69.31 3 GLU B C 1
ATOM 919 O O . GLU B 1 3 ? 8.695 6.02 18.312 1 69.31 3 GLU B O 1
ATOM 924 N N . ASN B 1 4 ? 9.461 4.02 18.922 1 73.69 4 ASN B N 1
ATOM 925 C CA . ASN B 1 4 ? 8.133 3.41 18.984 1 73.69 4 ASN B CA 1
ATOM 926 C C . ASN B 1 4 ? 7.422 3.76 20.281 1 73.69 4 ASN B C 1
ATOM 928 O O . ASN B 1 4 ? 7.453 2.986 21.25 1 73.69 4 ASN B O 1
ATOM 932 N N . SER B 1 5 ? 6.844 4.996 20.328 1 82.94 5 SER B N 1
ATOM 933 C CA . SER B 1 5 ? 6.156 5.406 21.547 1 82.94 5 SER B CA 1
ATOM 934 C C . SER B 1 5 ? 4.652 5.531 21.328 1 82.94 5 SER B C 1
ATOM 936 O O . SER B 1 5 ? 4.203 5.734 20.203 1 82.94 5 SER B O 1
ATOM 938 N N . ASN B 1 6 ? 3.994 5.328 22.359 1 89.12 6 ASN B N 1
ATOM 939 C CA . ASN B 1 6 ? 2.543 5.484 22.359 1 89.12 6 ASN B CA 1
ATOM 940 C C . ASN B 1 6 ? 2.133 6.891 21.922 1 89.12 6 ASN B C 1
ATOM 942 O O . ASN B 1 6 ? 1.109 7.066 21.266 1 89.12 6 ASN B O 1
ATOM 946 N N . GLU B 1 7 ? 2.898 7.82 22.234 1 90.44 7 GLU B N 1
ATOM 947 C CA . GLU B 1 7 ? 2.605 9.203 21.875 1 90.44 7 GLU B CA 1
ATOM 948 C C . GLU B 1 7 ? 2.658 9.414 20.359 1 90.44 7 GLU B C 1
ATOM 950 O O . GLU B 1 7 ? 1.784 10.062 19.781 1 90.44 7 GLU B O 1
ATOM 955 N N . ILE B 1 8 ? 3.668 8.805 19.734 1 92.38 8 ILE B N 1
ATOM 956 C CA . ILE B 1 8 ? 3.828 8.93 18.297 1 92.38 8 ILE B CA 1
ATOM 957 C C . ILE B 1 8 ? 2.678 8.219 17.594 1 92.38 8 ILE B C 1
ATOM 959 O O . ILE B 1 8 ? 2.117 8.742 16.625 1 92.38 8 ILE B O 1
ATOM 963 N N . LYS B 1 9 ? 2.305 7.094 18.078 1 94.06 9 LYS B N 1
ATOM 964 C CA . LYS B 1 9 ? 1.219 6.32 17.469 1 94.06 9 LYS B CA 1
ATOM 965 C C . LYS B 1 9 ? -0.105 7.074 17.562 1 94.06 9 LYS B C 1
ATOM 967 O O . LYS B 1 9 ? -0.892 7.074 16.609 1 94.06 9 LYS B O 1
ATOM 972 N N . LYS B 1 10 ? -0.352 7.727 18.688 1 94.75 10 LYS B N 1
ATOM 973 C CA . LYS B 1 10 ? -1.569 8.516 18.875 1 94.75 10 LYS B CA 1
ATOM 974 C C . LYS B 1 10 ? -1.597 9.711 17.922 1 94.75 10 LYS B C 1
ATOM 976 O O . LYS B 1 10 ? -2.631 10.016 17.328 1 94.75 10 LYS B O 1
ATOM 981 N N . MET B 1 11 ? -0.503 10.352 17.859 1 95 11 MET B N 1
ATOM 982 C CA . MET B 1 11 ? -0.398 11.5 16.969 1 95 11 MET B CA 1
ATOM 983 C C . MET B 1 11 ? -0.677 11.094 15.523 1 95 11 MET B C 1
ATOM 985 O O . MET B 1 11 ? -1.454 11.758 14.828 1 95 11 MET B O 1
ATOM 989 N N . LEU B 1 12 ? -0.084 10.031 15.086 1 96.75 12 LEU B N 1
ATOM 990 C CA . LEU B 1 12 ? -0.267 9.547 13.727 1 96.75 12 LEU B CA 1
ATOM 991 C C . LEU B 1 12 ? -1.718 9.141 13.484 1 96.75 12 LEU B C 1
ATOM 993 O O . LEU B 1 12 ? -2.27 9.414 12.414 1 96.75 12 LEU B O 1
ATOM 997 N N . SER B 1 13 ? -2.299 8.516 14.484 1 96.75 13 SER B N 1
ATOM 998 C CA . SER B 1 13 ? -3.701 8.125 14.367 1 96.75 13 SER B CA 1
ATOM 999 C C . SER B 1 13 ? -4.602 9.344 14.211 1 96.75 13 SER B C 1
ATOM 1001 O O . SER B 1 13 ? -5.504 9.344 13.367 1 96.75 13 SER B O 1
ATOM 1003 N N . HIS B 1 14 ? -4.312 10.305 15.016 1 96.69 14 HIS B N 1
ATOM 1004 C CA . HIS B 1 14 ? -5.09 11.539 14.93 1 96.69 14 HIS B CA 1
ATOM 1005 C C . HIS B 1 14 ? -4.91 12.203 13.57 1 96.69 14 HIS B C 1
ATOM 1007 O O . HIS B 1 14 ? -5.887 12.633 12.953 1 96.69 14 HIS B O 1
ATOM 1013 N N . MET B 1 15 ? -3.736 12.297 13.164 1 97.06 15 MET B N 1
ATOM 1014 C CA . MET B 1 15 ? -3.428 12.914 11.883 1 97.06 15 MET B CA 1
ATOM 1015 C C . MET B 1 15 ? -4.109 12.172 10.734 1 97.06 15 MET B C 1
ATOM 1017 O O . MET B 1 15 ? -4.723 12.789 9.867 1 97.06 15 MET B O 1
ATOM 1021 N N . TYR B 1 16 ? -3.992 10.852 10.758 1 97.88 16 TYR B N 1
ATOM 1022 C CA . TYR B 1 16 ? -4.605 10.023 9.727 1 97.88 16 TYR B CA 1
ATOM 1023 C C . TYR B 1 16 ? -6.117 10.227 9.688 1 97.88 16 TYR B C 1
ATOM 1025 O O . TYR B 1 16 ? -6.699 10.391 8.617 1 97.88 16 TYR B O 1
ATOM 1033 N N . ASN B 1 17 ? -6.672 10.289 10.812 1 96.69 17 ASN B N 1
ATOM 1034 C CA . ASN B 1 17 ? -8.117 10.438 10.906 1 96.69 17 ASN B CA 1
ATOM 1035 C C . ASN B 1 17 ? -8.57 11.82 10.438 1 96.69 17 ASN B C 1
ATOM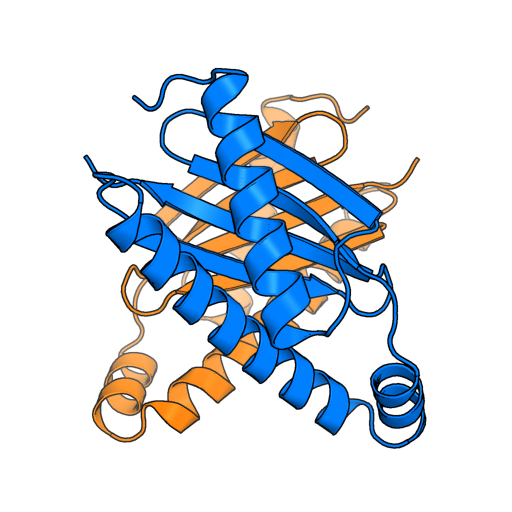 1037 O O . ASN B 1 17 ? -9.641 11.961 9.836 1 96.69 17 ASN B O 1
ATOM 1041 N N . ASP B 1 18 ? -7.809 12.766 10.758 1 97.06 18 ASP B N 1
ATOM 1042 C CA . ASP B 1 18 ? -8.117 14.109 10.297 1 97.06 18 ASP B CA 1
ATOM 1043 C C . ASP B 1 18 ? -8.133 14.18 8.766 1 97.06 18 ASP B C 1
ATOM 1045 O O . ASP B 1 18 ? -9.031 14.789 8.18 1 97.06 18 ASP B O 1
ATOM 1049 N N . VAL B 1 19 ? -7.215 13.586 8.156 1 97.44 19 VAL B N 1
ATOM 1050 C CA . VAL B 1 19 ? -7.152 13.562 6.699 1 97.44 19 VAL B CA 1
ATOM 1051 C C . VAL B 1 19 ? -8.352 12.789 6.141 1 97.44 19 VAL B C 1
ATOM 1053 O O . VAL B 1 19 ? -8.969 13.211 5.164 1 97.44 19 VAL B O 1
ATOM 1056 N N . SER B 1 20 ? -8.68 11.68 6.797 1 96.06 20 SER B N 1
ATOM 1057 C CA . SER B 1 20 ? -9.828 10.883 6.375 1 96.06 20 SER B CA 1
ATOM 1058 C C . SER B 1 20 ? -11.117 11.703 6.426 1 96.06 20 SER B C 1
ATOM 1060 O O . SER B 1 20 ? -11.898 11.703 5.469 1 96.06 20 SER B O 1
ATOM 1062 N N . LYS B 1 21 ? -11.258 12.43 7.438 1 95.75 21 LYS B N 1
ATOM 1063 C CA . LYS B 1 21 ? -12.453 13.258 7.59 1 95.75 21 LYS B CA 1
ATOM 1064 C C . LYS B 1 21 ? -12.5 14.352 6.527 1 95.75 21 LYS B C 1
ATOM 1066 O O . LYS B 1 21 ? -13.57 14.656 5.988 1 95.75 21 LYS B O 1
ATOM 1071 N N . GLU B 1 22 ? -11.422 14.875 6.316 1 95.06 22 GLU B N 1
ATOM 1072 C CA . GLU B 1 22 ? -11.344 15.938 5.312 1 95.06 22 GLU B CA 1
ATOM 1073 C C . GLU B 1 22 ? -11.711 15.414 3.928 1 95.06 22 GLU B C 1
ATOM 1075 O O . GLU B 1 22 ? -12.43 16.078 3.182 1 95.06 22 GLU B O 1
ATOM 1080 N N . LEU B 1 23 ? -11.289 14.227 3.594 1 93.38 23 LEU B N 1
ATOM 1081 C CA . LEU B 1 23 ? -11.414 13.734 2.225 1 93.38 23 LEU B CA 1
ATOM 1082 C C . LEU B 1 23 ? -12.68 12.914 2.051 1 93.38 23 LEU B C 1
ATOM 1084 O O . LEU B 1 23 ? -13.297 12.93 0.979 1 93.38 23 LEU B O 1
ATOM 1088 N N . PHE B 1 24 ? -13.078 12.203 3.09 1 91.88 24 PHE B N 1
ATOM 1089 C CA . PHE B 1 24 ? -14.172 11.258 2.936 1 91.88 24 PHE B CA 1
ATOM 1090 C C . PHE B 1 24 ? -15.383 11.68 3.766 1 91.88 24 PHE B C 1
ATOM 1092 O O . PHE B 1 24 ? -16.453 11.07 3.676 1 91.88 24 PHE B O 1
ATOM 1099 N N . GLY B 1 25 ? -15.242 12.68 4.633 1 90.94 25 GLY B N 1
ATOM 1100 C CA . GLY B 1 25 ? -16.328 13.188 5.453 1 90.94 25 GLY B CA 1
ATOM 1101 C C . GLY B 1 25 ? -16.516 12.414 6.742 1 90.94 25 GLY B C 1
ATOM 1102 O O . GLY B 1 25 ? -17.359 12.781 7.578 1 90.94 25 GLY B O 1
ATOM 1103 N N . VAL B 1 26 ? -15.906 11.289 6.734 1 90.88 26 VAL B N 1
ATOM 1104 C CA . VAL B 1 26 ? -16 10.469 7.938 1 90.88 26 VAL B CA 1
ATOM 1105 C C . VAL B 1 26 ? -14.617 9.945 8.312 1 90.88 26 VAL B C 1
ATOM 1107 O O . VAL B 1 26 ? -13.719 9.883 7.473 1 90.88 26 VAL B O 1
ATOM 1110 N N . GLY B 1 27 ? -14.469 9.555 9.555 1 89.81 27 GLY B N 1
ATOM 1111 C CA . GLY B 1 27 ? -13.234 8.945 10.016 1 89.81 27 GLY B CA 1
ATOM 1112 C C . GLY B 1 27 ? -13.18 7.449 9.781 1 89.81 27 GLY B C 1
ATOM 1113 O O . GLY B 1 27 ? -14.07 6.887 9.141 1 89.81 27 GLY B O 1
ATOM 1114 N N . THR B 1 28 ? -12.062 6.82 10.258 1 94.12 28 THR B N 1
ATOM 1115 C CA . THR B 1 28 ? -11.859 5.383 10.133 1 94.12 28 THR B CA 1
ATOM 1116 C C . THR B 1 28 ? -12.555 4.641 11.273 1 94.12 28 THR B C 1
ATOM 1118 O O . THR B 1 28 ? -12.875 5.234 12.305 1 94.12 28 THR B O 1
ATOM 1121 N N . THR B 1 29 ? -12.859 3.434 11.086 1 93.56 29 THR B N 1
ATOM 1122 C CA . THR B 1 29 ? -13.477 2.625 12.133 1 93.56 29 THR B CA 1
ATOM 1123 C C . THR B 1 29 ? -12.414 1.88 12.93 1 93.56 29 THR B C 1
ATOM 1125 O O . THR B 1 29 ? -12.641 1.526 14.094 1 93.56 29 THR B O 1
ATOM 1128 N N . LEU B 1 30 ? -11.32 1.595 12.352 1 93.75 30 LEU B N 1
ATOM 1129 C CA . LEU B 1 30 ? -10.18 0.94 12.984 1 93.75 30 LEU B CA 1
ATOM 1130 C C . LEU B 1 30 ? -8.867 1.52 12.469 1 93.75 30 LEU B C 1
ATOM 1132 O O . LEU B 1 30 ? -8.719 1.759 11.266 1 93.75 30 LEU B O 1
ATOM 1136 N N . LEU B 1 31 ? -8 1.776 13.438 1 95.88 31 LEU B N 1
ATOM 1137 C CA . LEU B 1 31 ? -6.684 2.305 13.102 1 95.88 31 LEU B CA 1
ATOM 1138 C C . LEU B 1 31 ? -5.602 1.644 13.945 1 95.88 31 LEU B C 1
ATOM 1140 O O . LEU B 1 31 ? -5.699 1.61 15.172 1 95.88 31 LEU B O 1
ATOM 1144 N N . LYS B 1 32 ? -4.742 1.1 13.266 1 95.12 32 LYS B N 1
ATOM 1145 C CA . LYS B 1 32 ? -3.588 0.499 13.93 1 95.12 32 LYS B CA 1
ATOM 1146 C C . LYS B 1 32 ? -2.279 1.021 13.344 1 95.12 32 LYS B C 1
ATOM 1148 O O . LYS B 1 32 ? -2.111 1.048 12.117 1 95.12 32 LYS B O 1
ATOM 1153 N N . VAL B 1 33 ? -1.354 1.431 14.234 1 95.75 33 VAL B N 1
ATOM 1154 C CA . VAL B 1 33 ? -0.061 1.952 13.805 1 95.75 33 VAL B CA 1
ATOM 1155 C C . VAL B 1 33 ? 1.06 1.066 14.344 1 95.75 33 VAL B C 1
ATOM 1157 O O . VAL B 1 33 ? 1.083 0.739 15.531 1 95.75 33 VAL B O 1
ATOM 1160 N N . SER B 1 34 ? 1.859 0.662 13.5 1 93 34 SER B N 1
ATOM 1161 C CA . SER B 1 34 ? 3.057 -0.067 13.906 1 93 34 SER B CA 1
ATOM 1162 C C . SER B 1 34 ? 4.316 0.602 13.367 1 93 34 SER B C 1
ATOM 1164 O O . SER B 1 34 ? 4.309 1.175 12.273 1 93 34 SER B O 1
ATOM 1166 N N . ILE B 1 35 ? 5.391 0.5 14.141 1 92.12 35 ILE B N 1
ATOM 1167 C CA . ILE B 1 35 ? 6.664 1.102 13.766 1 92.12 35 ILE B CA 1
ATOM 1168 C C . ILE B 1 35 ? 7.773 0.055 13.852 1 92.12 35 ILE B C 1
ATOM 1170 O O . ILE B 1 35 ? 7.945 -0.594 14.883 1 92.12 35 ILE B O 1
ATOM 1174 N N . ASP B 1 36 ? 8.43 -0.139 12.82 1 87.94 36 ASP B N 1
ATOM 1175 C CA . ASP B 1 36 ? 9.602 -1.007 12.75 1 87.94 36 ASP B CA 1
ATOM 1176 C C . ASP B 1 36 ? 10.773 -0.291 12.078 1 87.94 36 ASP B C 1
ATOM 1178 O O . ASP B 1 36 ? 10.836 -0.196 10.852 1 87.94 36 ASP B O 1
ATOM 1182 N N . GLN B 1 37 ? 11.727 0.141 12.938 1 88.62 37 GLN B N 1
ATOM 1183 C CA . GLN B 1 37 ? 12.867 0.916 12.477 1 88.62 37 GLN B CA 1
ATOM 1184 C C . GLN B 1 37 ? 12.422 2.221 11.82 1 88.62 37 GLN B C 1
ATOM 1186 O O . GLN B 1 37 ? 11.828 3.078 12.477 1 88.62 37 GLN B O 1
ATOM 1191 N N . ASN B 1 38 ? 12.617 2.354 10.523 1 91.38 38 ASN B N 1
ATOM 1192 C CA . ASN B 1 38 ? 12.289 3.609 9.859 1 91.38 38 ASN B CA 1
ATOM 1193 C C . ASN B 1 38 ? 11.016 3.492 9.039 1 91.38 38 ASN B C 1
ATOM 1195 O O . ASN B 1 38 ? 10.742 4.332 8.18 1 91.38 38 ASN B O 1
ATOM 1199 N N . ILE B 1 39 ? 10.258 2.457 9.305 1 93.19 39 ILE B N 1
ATOM 1200 C CA . ILE B 1 39 ? 9.031 2.24 8.547 1 93.19 39 ILE B CA 1
ATOM 1201 C C . ILE B 1 39 ? 7.824 2.322 9.477 1 93.19 39 ILE B C 1
ATOM 1203 O O . ILE B 1 39 ? 7.777 1.643 10.508 1 93.19 39 ILE B O 1
ATOM 1207 N N . ILE B 1 40 ? 6.953 3.148 9.141 1 95.75 40 ILE B N 1
ATOM 1208 C CA . ILE B 1 40 ? 5.664 3.234 9.82 1 95.75 40 ILE B CA 1
ATOM 1209 C C . ILE B 1 40 ? 4.582 2.586 8.953 1 95.75 40 ILE B C 1
ATOM 1211 O O . ILE B 1 40 ? 4.465 2.889 7.766 1 95.75 40 ILE B O 1
ATOM 1215 N N . THR B 1 41 ? 3.844 1.682 9.531 1 96.62 41 THR B N 1
ATOM 1216 C CA . THR B 1 41 ? 2.705 1.079 8.844 1 96.62 41 THR B CA 1
ATOM 1217 C C . THR B 1 41 ? 1.399 1.438 9.547 1 96.62 41 THR B C 1
ATOM 1219 O O . THR B 1 41 ? 1.255 1.213 10.75 1 96.62 41 THR B O 1
ATOM 1222 N N . ILE B 1 42 ? 0.499 1.959 8.797 1 97.25 42 ILE B N 1
ATOM 1223 C CA . ILE B 1 42 ? -0.821 2.303 9.312 1 97.25 42 ILE B CA 1
ATOM 1224 C C . ILE B 1 42 ? -1.884 1.453 8.617 1 97.25 42 ILE B C 1
ATOM 1226 O O . ILE B 1 42 ? -2.014 1.488 7.395 1 97.25 42 ILE B O 1
ATOM 1230 N N . GLN B 1 43 ? -2.592 0.719 9.398 1 97.06 43 GLN B N 1
ATOM 1231 C CA . GLN B 1 43 ? -3.748 -0.038 8.93 1 97.06 43 GLN B CA 1
ATOM 1232 C C . GLN B 1 43 ? -5.051 0.648 9.32 1 97.06 43 GLN B C 1
ATOM 1234 O O . GLN B 1 43 ? -5.254 0.99 10.484 1 97.06 43 GLN B O 1
ATOM 1239 N N . ALA B 1 44 ? -5.867 0.789 8.32 1 97.19 44 ALA B N 1
ATOM 1240 C CA . ALA B 1 44 ? -7.129 1.473 8.609 1 97.19 44 ALA B CA 1
ATOM 1241 C C . ALA B 1 44 ? -8.297 0.765 7.934 1 97.19 44 ALA B C 1
ATOM 1243 O O . ALA B 1 44 ? -8.164 0.246 6.824 1 97.19 44 ALA B O 1
ATOM 1244 N N . LYS B 1 45 ? -9.398 0.75 8.633 1 95.69 45 LYS B N 1
ATOM 1245 C CA . LYS B 1 45 ? -10.664 0.334 8.047 1 95.69 45 LYS B CA 1
ATOM 1246 C C . LYS B 1 45 ? -11.586 1.53 7.816 1 95.69 45 LYS B C 1
ATOM 1248 O O . LYS B 1 45 ? -11.766 2.361 8.711 1 95.69 45 LYS B O 1
ATOM 1253 N N . HIS B 1 46 ? -12.047 1.58 6.664 1 94.19 46 HIS B N 1
ATOM 1254 C CA . HIS B 1 46 ? -12.906 2.691 6.277 1 94.19 46 HIS B CA 1
ATOM 1255 C C . HIS B 1 46 ? -14.344 2.229 6.062 1 94.19 46 HIS B C 1
ATOM 1257 O O . HIS B 1 46 ? -14.586 1.062 5.746 1 94.19 46 HIS B O 1
ATOM 1263 N N . ARG B 1 47 ? -15.219 3.135 6.254 1 87.88 47 ARG B N 1
ATOM 1264 C CA . ARG B 1 47 ? -16.609 2.861 5.922 1 87.88 47 ARG B CA 1
ATOM 1265 C C . ARG B 1 47 ? -16.875 3.057 4.43 1 87.88 47 ARG B C 1
ATOM 1267 O O . ARG B 1 47 ? -16.328 3.98 3.82 1 87.88 47 ARG B O 1
ATOM 1274 N N . ARG B 1 48 ? -17.672 2.145 3.977 1 84 48 ARG B N 1
ATOM 1275 C CA . ARG B 1 48 ? -18.031 2.273 2.566 1 84 48 ARG B CA 1
ATOM 1276 C C . ARG B 1 48 ? -19.047 3.391 2.361 1 84 48 ARG B C 1
ATOM 1278 O O . ARG B 1 48 ? -20.047 3.473 3.086 1 84 48 ARG B O 1
ATOM 1285 N N . SER B 1 49 ? -18.734 4.324 1.497 1 83.56 49 SER B N 1
ATOM 1286 C CA . SER B 1 49 ? -19.719 5.363 1.182 1 83.56 49 SER B CA 1
ATOM 1287 C C . SER B 1 49 ? -20.766 4.855 0.204 1 83.56 49 SER B C 1
ATOM 1289 O O . SER B 1 49 ? -20.469 4.051 -0.68 1 83.56 49 SER B O 1
ATOM 1291 N N . PRO B 1 50 ? -21.969 5.395 0.352 1 85.31 50 PRO B N 1
ATOM 1292 C CA . PRO B 1 50 ? -23.016 5.016 -0.6 1 85.31 50 PRO B CA 1
ATOM 1293 C C . PRO B 1 50 ? -22.625 5.309 -2.049 1 85.31 50 PRO B C 1
ATOM 1295 O O . PRO B 1 50 ? -22.922 4.516 -2.943 1 85.31 50 PRO B O 1
ATOM 1298 N N . ARG B 1 51 ? -22.016 6.379 -2.291 1 85 51 ARG B N 1
ATOM 1299 C CA . ARG B 1 51 ? -21.594 6.746 -3.637 1 85 51 ARG B CA 1
ATOM 1300 C C . ARG B 1 51 ? -20.578 5.746 -4.176 1 85 51 ARG B C 1
ATOM 1302 O O . ARG B 1 51 ? -20.641 5.348 -5.34 1 85 51 ARG B O 1
ATOM 1309 N N . SER B 1 52 ? -19.641 5.297 -3.393 1 86.69 52 SER B N 1
ATOM 1310 C CA . SER B 1 52 ? -18.641 4.328 -3.801 1 86.69 52 SER B CA 1
ATOM 1311 C C . SER B 1 52 ? -19.266 2.973 -4.109 1 86.69 52 SER B C 1
ATOM 1313 O O . SER B 1 52 ? -18.906 2.332 -5.102 1 86.69 52 SER B O 1
ATOM 1315 N N . ALA B 1 53 ? -20.25 2.631 -3.303 1 86.75 53 ALA B N 1
ATOM 1316 C CA . ALA B 1 53 ? -20.938 1.361 -3.51 1 86.75 53 ALA B CA 1
ATOM 1317 C C . ALA B 1 53 ? -21.719 1.366 -4.824 1 86.75 53 ALA B C 1
ATOM 1319 O O . ALA B 1 53 ? -21.688 0.384 -5.57 1 86.75 53 ALA B O 1
ATOM 1320 N N . ALA B 1 54 ? -22.328 2.484 -5.047 1 89.94 54 ALA B N 1
ATOM 1321 C CA . ALA B 1 54 ? -23.094 2.623 -6.281 1 89.94 54 ALA B CA 1
ATOM 1322 C C . ALA B 1 54 ? -22.188 2.564 -7.504 1 89.94 54 ALA B C 1
ATOM 1324 O O . ALA B 1 54 ? -22.5 1.885 -8.484 1 89.94 54 ALA B O 1
ATOM 1325 N N . LEU B 1 55 ? -21.078 3.197 -7.426 1 90.31 55 LEU B N 1
ATOM 1326 C CA . LEU B 1 55 ? -20.125 3.229 -8.531 1 90.31 55 LEU B CA 1
ATOM 1327 C C . LEU B 1 55 ? -19.531 1.846 -8.766 1 90.31 55 LEU B C 1
ATOM 1329 O O . LEU B 1 55 ? -19.297 1.454 -9.914 1 90.31 55 LEU B O 1
ATOM 1333 N N . GLU B 1 56 ? -19.266 1.153 -7.707 1 87.56 56 GLU B N 1
ATOM 1334 C CA . GLU B 1 56 ? -18.688 -0.184 -7.793 1 87.56 56 GLU B CA 1
ATOM 1335 C C . GLU B 1 56 ? -19.594 -1.135 -8.555 1 87.56 56 GLU B C 1
ATOM 1337 O O . GLU B 1 56 ? -19.141 -1.96 -9.344 1 87.56 56 GLU B O 1
ATOM 1342 N N . GLY B 1 57 ? -20.922 -1.057 -8.312 1 88.12 57 GLY B N 1
ATOM 1343 C CA . GLY B 1 57 ? -21.906 -1.897 -8.992 1 88.12 57 GLY B CA 1
ATOM 1344 C C . GLY B 1 57 ? -22.109 -1.522 -10.445 1 88.12 57 GLY B C 1
ATOM 1345 O O . GLY B 1 57 ? -22.219 -2.396 -11.305 1 88.12 57 GLY B O 1
ATOM 1346 N N . GLU B 1 58 ? -22 -0.202 -10.758 1 91.19 58 GLU B N 1
ATOM 1347 C CA . GLU B 1 58 ? -22.359 0.293 -12.086 1 91.19 58 GLU B CA 1
ATOM 1348 C C . GLU B 1 58 ? -21.125 0.388 -12.984 1 91.19 58 GLU B C 1
ATOM 1350 O O . GLU B 1 58 ? -21.203 0.133 -14.188 1 91.19 58 GLU B O 1
ATOM 1355 N N . ALA B 1 59 ? -20.062 0.781 -12.375 1 93.75 59 ALA B N 1
ATOM 1356 C CA . ALA B 1 59 ? -18.844 1.01 -13.141 1 93.75 59 ALA B CA 1
ATOM 1357 C C . ALA B 1 59 ? -17.609 0.655 -12.312 1 93.75 59 ALA B C 1
ATOM 1359 O O . ALA B 1 59 ? -16.875 1.542 -11.867 1 93.75 59 ALA B O 1
ATOM 1360 N N . PRO B 1 60 ? -17.281 -0.544 -12.211 1 88.88 60 PRO B N 1
ATOM 1361 C CA . PRO B 1 60 ? -16.188 -0.995 -11.336 1 88.88 60 PRO B CA 1
ATOM 1362 C C . PRO B 1 60 ? -14.836 -0.417 -11.734 1 88.88 60 PRO B C 1
ATOM 1364 O O . PRO B 1 60 ? -14.016 -0.098 -10.867 1 88.88 60 PRO B O 1
ATOM 1367 N N . SER B 1 61 ? -14.656 -0.286 -13.031 1 88.81 61 SER B N 1
ATOM 1368 C CA . SER B 1 61 ? -13.383 0.263 -13.484 1 88.81 61 SER B CA 1
ATOM 1369 C C . SER B 1 61 ? -13.234 1.728 -13.086 1 88.81 61 SER B C 1
ATOM 1371 O O . SER B 1 61 ? -12.164 2.156 -12.656 1 88.81 61 SER B O 1
ATOM 1373 N N . LEU B 1 62 ? -14.281 2.445 -13.242 1 91.12 62 LEU B N 1
ATOM 1374 C CA . LEU B 1 62 ? -14.266 3.844 -12.828 1 91.12 62 LEU B CA 1
ATOM 1375 C C . LEU B 1 62 ? -14.086 3.963 -11.32 1 91.12 62 LEU B C 1
ATOM 1377 O O . LEU B 1 62 ? -13.383 4.852 -10.844 1 91.12 62 LEU B O 1
ATOM 1381 N N . LYS B 1 63 ? -14.695 3.1 -10.562 1 92.81 63 LYS B N 1
ATOM 1382 C CA . LYS B 1 63 ? -14.531 3.074 -9.117 1 92.81 63 LYS B CA 1
ATOM 1383 C C . LYS B 1 63 ? -13.062 2.896 -8.727 1 92.81 63 LYS B C 1
ATOM 1385 O O . LYS B 1 63 ? -12.578 3.562 -7.812 1 92.81 63 LYS B O 1
ATOM 1390 N N . GLN B 1 64 ? -12.414 2.004 -9.43 1 90.5 64 GLN B N 1
ATOM 1391 C CA . GLN B 1 64 ? -11 1.756 -9.156 1 90.5 64 GLN B CA 1
ATOM 1392 C C . GLN B 1 64 ? -10.164 3.002 -9.43 1 90.5 64 GLN B C 1
ATOM 1394 O O . GLN B 1 64 ? -9.234 3.305 -8.68 1 90.5 64 GLN B O 1
ATOM 1399 N N . GLU B 1 65 ? -10.539 3.684 -10.453 1 89.75 65 GLU B N 1
ATOM 1400 C CA . GLU B 1 65 ? -9.828 4.91 -10.805 1 89.75 65 GLU B CA 1
ATOM 1401 C C . GLU B 1 65 ? -10.062 6 -9.766 1 89.75 65 GLU B C 1
ATOM 1403 O O . GLU B 1 65 ? -9.125 6.715 -9.391 1 89.75 65 GLU B O 1
ATOM 1408 N N . VAL B 1 66 ? -11.266 6.102 -9.32 1 92 66 VAL B N 1
ATOM 1409 C CA . VAL B 1 66 ? -11.594 7.09 -8.297 1 92 66 VAL B CA 1
ATOM 1410 C C . VAL B 1 66 ? -10.828 6.781 -7.016 1 92 66 VAL B C 1
ATOM 1412 O O . VAL B 1 66 ? -10.234 7.672 -6.406 1 92 66 VAL B O 1
ATOM 1415 N N . ASP B 1 67 ? -10.789 5.5 -6.645 1 92.44 67 ASP B N 1
ATOM 1416 C CA . ASP B 1 67 ? -10.062 5.102 -5.441 1 92.44 67 ASP B CA 1
ATOM 1417 C C . ASP B 1 67 ? -8.57 5.418 -5.562 1 92.44 67 ASP B C 1
ATOM 1419 O O . ASP B 1 67 ? -7.941 5.836 -4.594 1 92.44 67 ASP B O 1
ATOM 1423 N N . PHE B 1 68 ? -8.133 5.23 -6.73 1 92.94 68 PHE B N 1
ATOM 1424 C CA . PHE B 1 68 ? -6.73 5.523 -6.996 1 92.94 68 PHE B CA 1
ATOM 1425 C C . PHE B 1 68 ? -6.445 7.008 -6.809 1 92.94 68 PHE B C 1
ATOM 1427 O O . PHE B 1 68 ? -5.504 7.383 -6.109 1 92.94 68 PHE B O 1
ATOM 1434 N N . ARG B 1 69 ? -7.27 7.84 -7.32 1 93.5 69 ARG B N 1
ATOM 1435 C CA . ARG B 1 69 ? -7.055 9.281 -7.227 1 93.5 69 ARG B CA 1
ATOM 1436 C C . ARG B 1 69 ? -7.207 9.758 -5.785 1 93.5 69 ARG B C 1
ATOM 1438 O O . ARG B 1 69 ? -6.469 10.641 -5.336 1 93.5 69 ARG B O 1
ATOM 1445 N N . LEU B 1 70 ? -8.148 9.188 -5.109 1 93.75 70 LEU B N 1
ATOM 1446 C CA . LEU B 1 70 ? -8.359 9.555 -3.711 1 93.75 70 LEU B CA 1
ATOM 1447 C C . LEU B 1 70 ? -7.168 9.125 -2.857 1 93.75 70 LEU B C 1
ATOM 1449 O O . LEU B 1 70 ? -6.766 9.844 -1.939 1 93.75 70 LEU B O 1
ATOM 1453 N N . SER B 1 71 ? -6.633 7.988 -3.184 1 95.75 71 SER B N 1
ATOM 1454 C CA . SER B 1 71 ? -5.445 7.543 -2.463 1 95.75 71 SER B CA 1
ATOM 1455 C C . SER B 1 71 ? -4.266 8.484 -2.705 1 95.75 71 SER B C 1
ATOM 1457 O O . SER B 1 71 ? -3.504 8.781 -1.783 1 95.75 71 SER B O 1
ATOM 1459 N N . MET B 1 72 ? -4.168 8.953 -3.924 1 95 72 MET B N 1
ATOM 1460 C CA . MET B 1 72 ? -3.111 9.914 -4.234 1 95 72 MET B CA 1
ATOM 1461 C C . MET B 1 72 ? -3.297 11.203 -3.443 1 95 72 MET B C 1
ATOM 1463 O O . MET B 1 72 ? -2.332 11.75 -2.906 1 95 72 MET B O 1
ATOM 1467 N N . LEU B 1 73 ? -4.488 11.664 -3.365 1 96.19 73 LEU B N 1
ATOM 1468 C CA . LEU B 1 73 ? -4.789 12.875 -2.611 1 96.19 73 LEU B CA 1
ATOM 1469 C C . LEU B 1 73 ? -4.523 12.672 -1.124 1 96.19 73 LEU B C 1
ATOM 1471 O O . LEU B 1 73 ? -4 13.562 -0.453 1 96.19 73 LEU B O 1
ATOM 1475 N N . TYR B 1 74 ? -4.867 11.516 -0.684 1 97.62 74 TYR B N 1
ATOM 1476 C CA . TYR B 1 74 ? -4.629 11.188 0.716 1 97.62 74 TYR B CA 1
ATOM 1477 C C . TYR B 1 74 ? -3.143 11.25 1.049 1 97.62 74 TYR B C 1
ATOM 1479 O O . TYR B 1 74 ? -2.752 11.859 2.051 1 97.62 74 TYR B O 1
ATOM 1487 N N . LYS B 1 75 ? -2.35 10.641 0.169 1 97.5 75 LYS B N 1
ATOM 1488 C CA . LYS B 1 75 ? -0.902 10.641 0.357 1 97.5 75 LYS B CA 1
ATOM 1489 C C . LYS B 1 75 ? -0.35 12.062 0.387 1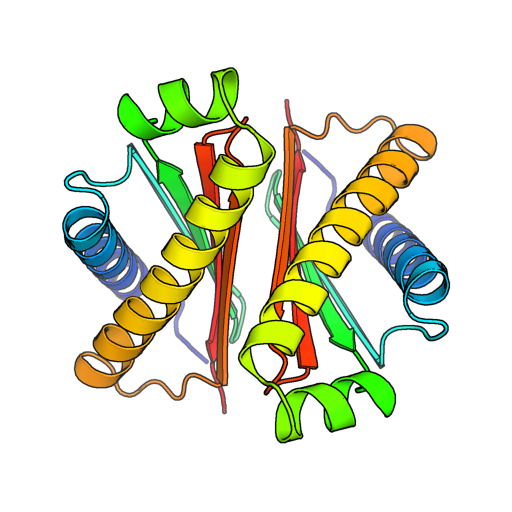 97.5 75 LYS B C 1
ATOM 1491 O O . LYS B 1 75 ? 0.491 12.391 1.227 1 97.5 75 LYS B O 1
ATOM 1496 N N . LYS B 1 76 ? -0.876 12.859 -0.45 1 97 76 LYS B N 1
ATOM 1497 C CA . LYS B 1 76 ? -0.423 14.25 -0.527 1 97 76 LYS B CA 1
ATOM 1498 C C . LYS B 1 76 ? -0.774 15.016 0.747 1 97 76 LYS B C 1
ATOM 1500 O O . LYS B 1 76 ? 0.076 15.695 1.322 1 97 76 LYS B O 1
ATOM 1505 N N . ARG B 1 77 ? -1.98 14.922 1.163 1 97.69 77 ARG B N 1
ATOM 1506 C CA . ARG B 1 77 ? -2.441 15.625 2.354 1 97.69 77 ARG B CA 1
ATOM 1507 C C . ARG B 1 77 ? -1.71 15.141 3.598 1 97.69 77 ARG B C 1
ATOM 1509 O O . ARG B 1 77 ? -1.344 15.938 4.465 1 97.69 77 ARG B O 1
ATOM 1516 N N . LEU B 1 78 ? -1.548 13.844 3.711 1 98.06 78 LEU B N 1
ATOM 1517 C CA . LEU B 1 78 ? -0.825 13.281 4.844 1 98.06 78 LEU B CA 1
ATOM 1518 C C . LEU B 1 78 ? 0.616 13.781 4.871 1 98.06 78 LEU B C 1
ATOM 1520 O O . LEU B 1 78 ? 1.135 14.133 5.934 1 98.06 78 LEU B O 1
ATOM 1524 N N . ALA B 1 79 ? 1.25 13.812 3.693 1 97.38 79 ALA B N 1
ATOM 1525 C CA . ALA B 1 79 ? 2.615 14.32 3.592 1 97.38 79 ALA B CA 1
ATOM 1526 C C . ALA B 1 79 ? 2.697 15.773 4.059 1 97.38 79 ALA B C 1
ATOM 1528 O O . ALA B 1 79 ? 3.619 16.141 4.789 1 97.38 79 ALA B O 1
ATOM 1529 N N . GLU B 1 80 ? 1.784 16.531 3.633 1 97.44 80 GLU B N 1
ATOM 1530 C CA . GLU B 1 80 ? 1.744 17.938 4.027 1 97.44 80 GLU B CA 1
ATOM 1531 C C . GLU B 1 80 ? 1.606 18.078 5.539 1 97.44 80 GLU B C 1
ATOM 1533 O O . GLU B 1 80 ? 2.312 18.875 6.156 1 97.44 80 GLU B O 1
ATOM 1538 N N . LYS B 1 81 ? 0.733 17.344 6.117 1 97.19 81 LYS B N 1
ATOM 1539 C CA . LYS B 1 81 ? 0.516 17.422 7.559 1 97.19 81 LYS B CA 1
ATOM 1540 C C . LYS B 1 81 ? 1.75 16.953 8.328 1 97.19 81 LYS B C 1
ATOM 1542 O O . LYS B 1 81 ? 2.146 17.562 9.312 1 97.19 81 LYS B O 1
ATOM 1547 N N . LEU B 1 82 ? 2.314 15.867 7.895 1 97 82 LEU B N 1
ATOM 1548 C CA . LEU B 1 82 ? 3.52 15.359 8.539 1 97 82 LEU B CA 1
ATOM 1549 C C . LEU B 1 82 ? 4.641 16.391 8.492 1 97 82 LEU B C 1
ATOM 1551 O O . LEU B 1 82 ? 5.332 16.625 9.484 1 97 82 LEU B O 1
ATOM 1555 N N . ASN B 1 83 ? 4.766 17 7.312 1 96.31 83 ASN B N 1
ATOM 1556 C CA . ASN B 1 83 ? 5.82 17.984 7.133 1 96.31 83 ASN B CA 1
ATOM 1557 C C . ASN B 1 83 ? 5.586 19.219 8.008 1 96.31 83 ASN B C 1
ATOM 1559 O O . ASN B 1 83 ? 6.543 19.828 8.484 1 96.31 83 ASN B O 1
ATOM 1563 N N . THR B 1 84 ? 4.406 19.516 8.203 1 96.06 84 THR B N 1
ATOM 1564 C CA . THR B 1 84 ? 4.059 20.703 8.969 1 96.06 84 THR B CA 1
ATOM 1565 C C . THR B 1 84 ? 4.148 20.438 10.469 1 96.06 84 THR B C 1
ATOM 1567 O O . THR B 1 84 ? 4.598 21.281 11.234 1 96.06 84 THR B O 1
ATOM 1570 N N . GLU B 1 85 ? 3.775 19.234 10.883 1 94.69 85 GLU B N 1
ATOM 1571 C CA . GLU B 1 85 ? 3.584 18.969 12.305 1 94.69 85 GLU B CA 1
ATOM 1572 C C . GLU B 1 85 ? 4.773 18.219 12.898 1 94.69 85 GLU B C 1
ATOM 1574 O O . GLU B 1 85 ? 4.867 18.062 14.117 1 94.69 85 GLU B O 1
ATOM 1579 N N . THR B 1 86 ? 5.625 17.75 12.047 1 94.31 86 THR B N 1
ATOM 1580 C CA . THR B 1 86 ? 6.789 17.016 12.539 1 94.31 86 THR B CA 1
ATOM 1581 C C . THR B 1 86 ? 8.062 17.516 11.859 1 94.31 86 THR B C 1
ATOM 1583 O O . THR B 1 86 ? 8.008 18.328 10.93 1 94.31 86 THR B O 1
ATOM 1586 N N . GLU B 1 87 ? 9.203 17.047 12.336 1 93.81 87 GLU B N 1
ATOM 1587 C CA . GLU B 1 87 ? 10.5 17.328 11.734 1 93.81 87 GLU B CA 1
ATOM 1588 C C . GLU B 1 87 ? 11.086 16.094 11.062 1 93.81 87 GLU B C 1
ATOM 1590 O O . GLU B 1 87 ? 12.305 15.953 10.953 1 93.81 87 GLU B O 1
ATOM 1595 N N . TRP B 1 88 ? 10.18 15.219 10.789 1 94.12 88 TRP B N 1
ATOM 1596 C CA . TRP B 1 88 ? 10.625 13.953 10.203 1 94.12 88 TRP B CA 1
ATOM 1597 C C . TRP B 1 88 ? 11.047 14.148 8.75 1 94.12 88 TRP B C 1
ATOM 1599 O O . TRP B 1 88 ? 10.414 14.906 8.008 1 94.12 88 TRP B O 1
ATOM 1609 N N . HIS B 1 89 ? 12.117 13.5 8.367 1 94.81 89 HIS B N 1
ATOM 1610 C CA . HIS B 1 89 ? 12.477 13.383 6.961 1 94.81 89 HIS B CA 1
ATOM 1611 C C . HIS B 1 89 ? 11.742 12.227 6.297 1 94.81 89 HIS B C 1
ATOM 1613 O O . HIS B 1 89 ? 12.141 11.07 6.434 1 94.81 89 HIS B O 1
ATOM 1619 N N . ILE B 1 90 ? 10.703 12.602 5.523 1 95.88 90 ILE B N 1
ATOM 1620 C CA . ILE B 1 90 ? 9.867 11.594 4.875 1 95.88 90 ILE B CA 1
ATOM 1621 C C . ILE B 1 90 ? 10.438 11.258 3.5 1 95.88 90 ILE B C 1
ATOM 1623 O O . ILE B 1 90 ? 10.523 12.125 2.627 1 95.88 90 ILE B O 1
ATOM 1627 N N . GLU B 1 91 ? 10.82 10.062 3.33 1 95.69 91 GLU B N 1
ATOM 1628 C CA . GLU B 1 91 ? 11.352 9.609 2.047 1 95.69 91 GLU B CA 1
ATOM 1629 C C . GLU B 1 91 ? 10.227 9.203 1.101 1 95.69 91 GLU B C 1
ATOM 1631 O O . GLU B 1 91 ? 10.289 9.484 -0.1 1 95.69 91 GLU B O 1
ATOM 1636 N N . SER B 1 92 ? 9.234 8.531 1.695 1 96.44 92 SER B N 1
ATOM 1637 C CA . SER B 1 92 ? 8.156 8.047 0.842 1 96.44 92 SER B CA 1
ATOM 1638 C C . SER B 1 92 ? 6.898 7.75 1.654 1 96.44 92 SER B C 1
ATOM 1640 O O . SER B 1 92 ? 6.984 7.359 2.82 1 96.44 92 SER B O 1
ATOM 1642 N N . ILE B 1 93 ? 5.773 7.973 1.083 1 98 93 ILE B N 1
ATOM 1643 C CA . ILE B 1 93 ? 4.48 7.543 1.603 1 98 93 ILE B CA 1
ATOM 1644 C C . ILE B 1 93 ? 3.754 6.703 0.552 1 98 93 ILE B C 1
ATOM 1646 O O . ILE B 1 93 ? 3.496 7.176 -0.558 1 98 93 ILE B O 1
ATOM 1650 N N . LEU B 1 94 ? 3.473 5.516 0.863 1 98.25 94 LEU B N 1
ATOM 1651 C CA . LEU B 1 94 ? 2.768 4.602 -0.028 1 98.25 94 LEU B CA 1
ATOM 1652 C C . LEU B 1 94 ? 1.43 4.184 0.572 1 98.25 94 LEU B C 1
ATOM 1654 O O . LEU B 1 94 ? 1.331 3.947 1.778 1 98.25 94 LEU B O 1
ATOM 1658 N N . ARG B 1 95 ? 0.391 4.059 -0.23 1 98.25 95 ARG B N 1
ATOM 1659 C CA . ARG B 1 95 ? -0.952 3.768 0.262 1 98.25 95 ARG B CA 1
ATOM 1660 C C . ARG B 1 95 ? -1.767 3.014 -0.784 1 98.25 95 ARG B C 1
ATOM 1662 O O . ARG B 1 95 ? -1.734 3.354 -1.968 1 98.25 95 ARG B O 1
ATOM 1669 N N . ASP B 1 96 ? -2.408 2.033 -0.364 1 97.75 96 ASP B N 1
ATOM 1670 C CA . ASP B 1 96 ? -3.369 1.312 -1.192 1 97.75 96 ASP B CA 1
ATOM 1671 C C . ASP B 1 96 ? -4.637 0.982 -0.405 1 97.75 96 ASP B C 1
ATOM 1673 O O . ASP B 1 96 ? -4.602 0.89 0.824 1 97.75 96 ASP B O 1
ATOM 1677 N N . TYR B 1 97 ? -5.711 0.93 -1.124 1 96.44 97 TYR B N 1
ATOM 1678 C CA . TYR B 1 97 ? -7.027 0.672 -0.559 1 96.44 97 TYR B CA 1
ATOM 1679 C C . TYR B 1 97 ? -7.699 -0.508 -1.252 1 96.44 97 TYR B C 1
ATOM 1681 O O . TYR B 1 97 ? -7.699 -0.595 -2.482 1 96.44 97 TYR B O 1
ATOM 1689 N N . ASP B 1 98 ? -8.172 -1.379 -0.465 1 94.94 98 ASP B N 1
ATOM 1690 C CA . ASP B 1 98 ? -8.93 -2.525 -0.956 1 94.94 98 ASP B CA 1
ATOM 1691 C C . ASP B 1 98 ? -10.43 -2.34 -0.705 1 94.94 98 ASP B C 1
ATOM 1693 O O . ASP B 1 98 ? -10.898 -2.504 0.423 1 94.94 98 ASP B O 1
ATOM 1697 N N . ALA B 1 99 ? -11.141 -2.188 -1.773 1 91 99 ALA B N 1
ATOM 1698 C CA . ALA B 1 99 ? -12.562 -1.872 -1.668 1 91 99 ALA B CA 1
ATOM 1699 C C . ALA B 1 99 ? -13.344 -3.049 -1.088 1 91 99 ALA B C 1
ATOM 1701 O O . ALA B 1 99 ? -14.312 -2.855 -0.354 1 91 99 ALA B O 1
ATOM 1702 N N . ALA B 1 100 ? -12.93 -4.277 -1.367 1 89.31 100 ALA B N 1
ATOM 1703 C CA . ALA B 1 100 ? -13.656 -5.457 -0.914 1 89.31 100 ALA B CA 1
ATOM 1704 C C . ALA B 1 100 ? -13.57 -5.609 0.602 1 89.31 100 ALA B C 1
ATOM 1706 O O . ALA B 1 100 ? -14.578 -5.879 1.264 1 89.31 100 ALA B O 1
ATOM 1707 N N . SER B 1 101 ? -12.398 -5.355 1.165 1 92.38 101 SER B N 1
ATOM 1708 C CA . SER B 1 101 ? -12.219 -5.512 2.605 1 92.38 101 SER B CA 1
ATOM 1709 C C . SER B 1 101 ? -12.352 -4.176 3.326 1 92.38 101 SER B C 1
ATOM 1711 O O . SER B 1 101 ? -12.398 -4.133 4.559 1 92.38 101 SER B O 1
ATOM 1713 N N . GLN B 1 102 ? -12.406 -3.1 2.643 1 92.75 102 GLN B N 1
ATOM 1714 C CA . GLN B 1 102 ? -12.523 -1.735 3.146 1 92.75 102 GLN B CA 1
ATOM 1715 C C . GLN B 1 102 ? -11.305 -1.356 3.992 1 92.75 102 GLN B C 1
ATOM 1717 O O . GLN B 1 102 ? -11.43 -0.598 4.957 1 92.75 102 GLN B O 1
ATOM 1722 N N . ARG B 1 103 ? -10.227 -1.92 3.602 1 95.38 103 ARG B N 1
ATOM 1723 C CA . ARG B 1 103 ? -8.992 -1.677 4.34 1 95.38 103 ARG B CA 1
ATOM 1724 C C . ARG B 1 103 ? -7.992 -0.892 3.498 1 95.38 103 ARG B C 1
ATOM 1726 O O . ARG B 1 103 ? -7.898 -1.098 2.285 1 95.38 103 ARG B O 1
ATOM 1733 N N . ALA B 1 104 ? -7.324 -0.054 4.246 1 97.69 104 ALA B N 1
ATOM 1734 C CA . ALA B 1 104 ? -6.207 0.647 3.617 1 97.69 104 ALA B CA 1
ATOM 1735 C C . ALA B 1 104 ? -4.918 0.441 4.406 1 97.69 104 ALA B C 1
ATOM 1737 O O . ALA B 1 104 ? -4.941 0.328 5.633 1 97.69 104 ALA B O 1
ATOM 1738 N N . PHE B 1 105 ? -3.875 0.37 3.697 1 98.19 105 PHE B N 1
ATOM 1739 C CA . PHE B 1 105 ? -2.547 0.371 4.301 1 98.19 105 PHE B CA 1
ATOM 1740 C C . PHE B 1 105 ? -1.726 1.552 3.799 1 98.19 105 PHE B C 1
ATOM 1742 O O . PHE B 1 105 ? -1.699 1.832 2.6 1 98.19 105 PHE B O 1
ATOM 1749 N N . THR B 1 106 ? -1.152 2.209 4.695 1 98.56 106 THR B N 1
ATOM 1750 C CA . THR B 1 106 ? -0.206 3.279 4.398 1 98.56 106 THR B CA 1
ATOM 1751 C C . THR B 1 106 ? 1.159 2.979 5.008 1 98.56 106 THR B C 1
ATOM 1753 O O . THR B 1 106 ? 1.262 2.701 6.207 1 98.56 106 THR B O 1
ATOM 1756 N N . ASN B 1 107 ? 2.15 3.008 4.215 1 98.06 107 ASN B N 1
ATOM 1757 C CA . ASN B 1 107 ? 3.527 2.826 4.66 1 98.06 107 ASN B CA 1
ATOM 1758 C C . ASN B 1 107 ? 4.344 4.105 4.5 1 98.06 107 ASN B C 1
ATOM 1760 O O . ASN B 1 107 ? 4.398 4.68 3.408 1 98.06 107 ASN B O 1
ATOM 1764 N N . ILE B 1 108 ? 4.895 4.523 5.594 1 97.69 108 ILE B N 1
ATOM 1765 C CA . ILE B 1 108 ? 5.734 5.719 5.598 1 97.69 108 ILE B CA 1
ATOM 1766 C C . ILE B 1 108 ? 7.188 5.324 5.844 1 97.69 108 ILE B C 1
ATOM 1768 O O . ILE B 1 108 ? 7.5 4.664 6.836 1 97.69 108 ILE B O 1
ATOM 1772 N N . VAL B 1 109 ? 7.992 5.727 4.926 1 96.62 109 VAL B N 1
ATOM 1773 C CA . VAL B 1 109 ? 9.422 5.465 5.055 1 96.62 109 VAL B CA 1
ATOM 1774 C C . VAL B 1 109 ? 10.141 6.742 5.473 1 96.62 109 VAL B C 1
ATOM 1776 O O . VAL B 1 109 ? 10.094 7.75 4.762 1 96.62 109 VAL B O 1
ATOM 1779 N N . LEU B 1 110 ? 10.766 6.645 6.602 1 95.25 110 LEU B N 1
ATOM 1780 C CA . LEU B 1 110 ? 11.516 7.793 7.109 1 95.25 110 LEU B CA 1
ATOM 1781 C C . LEU B 1 110 ? 12.969 7.746 6.652 1 95.25 110 LEU B C 1
ATOM 1783 O O . LEU B 1 110 ? 13.57 6.676 6.605 1 95.25 110 LEU B O 1
ATOM 1787 N N . GLY B 1 111 ? 13.414 8.883 6.234 1 89.31 111 GLY B N 1
ATOM 1788 C CA . GLY B 1 111 ? 14.812 8.992 5.84 1 89.31 111 GLY B CA 1
ATOM 1789 C C . GLY B 1 111 ? 15.742 9.234 7.012 1 89.31 111 GLY B C 1
ATOM 1790 O O . GLY B 1 111 ? 15.297 9.594 8.102 1 89.31 111 GLY B O 1
ATOM 1791 N N . SER B 1 112 ? 17.062 8.828 6.879 1 73.12 112 SER B N 1
ATOM 1792 C CA . SER B 1 112 ? 18.094 9.18 7.855 1 73.12 112 SER B CA 1
ATOM 1793 C C . SER B 1 112 ? 18.484 10.641 7.742 1 73.12 112 SER B C 1
ATOM 1795 O O . SER B 1 112 ? 18.406 11.234 6.66 1 73.12 112 SER B O 1
#

Sequence (224 aa):
MLENSNEIKKMLSHMYNDVSKELFGVGTTLLKVSIDQNIITIQAKHRRSPRSAALEGEAPSLKQEVDFRLSMLYKKRLAEKLNTETEWHIESILRDYDAASQRAFTNIVLGSMLENSNEIKKMLSHMYNDVSKELFGVGTTLLKVSIDQNIITIQAKHRRSPRSAALEGEAPSLKQEVDFRLSMLYKKRLAEKLNTETEWHIESILRDYDAASQRAFTNIVLGS

Solvent-accessible surface area (backbone atoms only — not comparable to full-atom values): 12327 Å² total; per-residue (Å²): 120,66,73,85,41,73,66,57,45,51,51,50,50,51,52,53,33,51,53,34,29,72,74,71,72,44,57,60,82,41,78,46,69,48,68,60,67,51,34,36,41,36,41,33,30,49,72,84,48,70,70,56,54,52,33,42,76,75,35,47,70,59,37,52,52,49,51,49,52,51,43,53,51,48,47,51,52,52,50,53,49,45,56,72,75,42,87,68,49,73,66,46,72,40,53,28,73,39,80,90,75,28,33,32,43,36,40,35,34,48,48,133,121,66,72,84,40,71,66,55,46,50,50,50,50,51,52,52,33,51,51,34,29,71,76,69,71,44,55,60,80,41,78,46,69,49,68,58,66,53,36,36,41,37,41,34,30,49,74,85,48,70,69,57,53,51,34,43,77,75,36,48,70,58,36,52,51,51,52,49,52,51,44,52,50,48,47,50,53,50,50,51,48,45,56,71,76,42,89,67,49,74,66,44,71,39,52,28,73,41,80,90,75,29,35,32,43,34,40,36,34,49,48,135

pLDDT: mean 92.66, std 6.29, range [59.12, 98.56]

Secondary structure (DSSP, 8-state):
-----HHHHHHHHHHHHHHHHHHHSS--SEEEEEEETTEEEEEEE-PPPHHHHHHHHH-HHHHHHHHHHHHHHHHHHHHHHHHHH----EEEEEEEEETTTTEEEEEEEEP-/-----HHHHHHHHHHHHHHHHHHHSS--SEEEEEEETTEEEEEEE-PPPHHHHHHHHH-HHHHHHHHHHHHHHHHHHHHHHHHHH----EEEEEEEEETTTTEEEEEEEEP-

Nearest PDB structures (foldseek):
  6xyb-assembly1_D  TM=3.090E-01  e=6.394E-02  Trypanosoma cruzi strain CL Brener
  9eut-assembly1_B  TM=3.676E-01  e=8.321E-01  Pseudomonas aeruginosa
  3onr-assembly1_B  TM=4.178E-01  e=5.663E-01  Mycobacterium tuberculosis
  6xyd-assembly1_D  TM=3.012E-01  e=3.389E-01  Trypanosoma cruzi strain CL Brener
  4kp4-assembly1_B  TM=3.986E-01  e=1.581E+00  Escherichia coli K-12

Organism: NCBI:txid361277